Protein AF-A0A535URK8-F1 (afdb_monomer_lite)

pLDDT: mean 70.19, std 17.65, range [34.72, 96.0]

Structure (mmCIF, N/CA/C/O backbone):
data_AF-A0A535URK8-F1
#
_entry.id   AF-A0A535URK8-F1
#
loop_
_atom_site.group_PDB
_atom_site.id
_atom_site.type_symbol
_atom_site.label_atom_id
_atom_site.label_alt_id
_atom_site.label_comp_id
_atom_site.label_asym_id
_atom_site.label_entity_id
_atom_site.label_seq_id
_atom_site.pdbx_PDB_ins_code
_atom_site.Cartn_x
_atom_site.Cartn_y
_atom_site.Cartn_z
_atom_site.occupancy
_atom_site.B_iso_or_equiv
_atom_site.auth_seq_id
_atom_site.auth_comp_id
_atom_site.auth_asym_id
_atom_site.auth_atom_id
_atom_site.pdbx_PDB_model_num
ATOM 1 N N . MET A 1 1 ? -12.975 -34.587 22.246 1.00 40.50 1 MET A N 1
ATOM 2 C CA . MET A 1 1 ? -13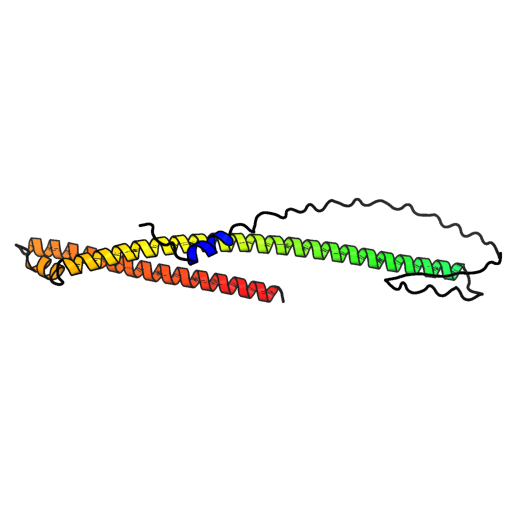.568 -33.695 21.225 1.00 40.50 1 MET A CA 1
ATOM 3 C C . MET A 1 1 ? -12.576 -32.581 20.928 1.00 40.50 1 MET A C 1
ATOM 5 O O . MET A 1 1 ? -12.344 -31.753 21.794 1.00 40.50 1 MET A O 1
ATOM 9 N N . LEU A 1 2 ? -11.921 -32.615 19.764 1.00 34.72 2 LEU A N 1
ATOM 10 C CA . LEU A 1 2 ? -10.951 -31.596 19.339 1.00 34.72 2 LEU A CA 1
ATOM 11 C C . LEU A 1 2 ? -11.671 -30.506 18.525 1.00 34.72 2 LEU A C 1
ATOM 13 O O . LEU A 1 2 ? -12.505 -30.853 17.682 1.00 34.72 2 LEU A O 1
ATOM 17 N N . PRO A 1 3 ? -11.388 -29.211 18.750 1.00 51.19 3 PRO A N 1
ATOM 18 C CA . PRO A 1 3 ? -12.084 -28.136 18.059 1.00 51.19 3 PRO A CA 1
ATOM 19 C C . PRO A 1 3 ? -11.679 -28.087 16.581 1.00 51.19 3 PRO A C 1
ATOM 21 O O . PRO A 1 3 ? -10.499 -28.089 16.226 1.00 51.19 3 PRO A O 1
ATOM 24 N N . ARG A 1 4 ? -12.690 -28.033 15.707 1.00 46.41 4 ARG A N 1
ATOM 25 C CA . ARG A 1 4 ? -12.535 -27.814 14.266 1.00 46.41 4 ARG A CA 1
ATOM 26 C C . ARG A 1 4 ? -11.958 -26.418 14.028 1.00 46.41 4 ARG A C 1
ATOM 28 O O . ARG A 1 4 ? -12.661 -25.418 14.134 1.00 46.41 4 ARG A O 1
ATOM 35 N N . LEU A 1 5 ? -10.676 -26.362 13.682 1.00 41.28 5 LEU A N 1
ATOM 36 C CA . LEU A 1 5 ? -10.022 -25.156 13.182 1.00 41.28 5 LEU A CA 1
ATOM 37 C C . LEU A 1 5 ? -10.611 -24.788 11.812 1.00 41.28 5 LEU A C 1
ATOM 39 O O . LEU A 1 5 ? -10.529 -25.552 10.851 1.00 41.28 5 LEU A O 1
ATOM 43 N N . THR A 1 6 ? -11.227 -23.612 11.741 1.00 52.47 6 THR A N 1
ATOM 44 C CA . THR A 1 6 ? -11.878 -23.054 10.553 1.00 52.47 6 THR A CA 1
ATOM 45 C C . THR A 1 6 ? -10.875 -22.740 9.435 1.00 52.47 6 THR A C 1
ATOM 47 O O . THR A 1 6 ? -9.823 -22.142 9.671 1.00 52.47 6 THR A O 1
ATOM 50 N N . SER A 1 7 ? -11.263 -23.104 8.207 1.00 50.22 7 SER A N 1
ATOM 51 C CA . SER A 1 7 ? -10.555 -22.997 6.914 1.00 50.22 7 SER A CA 1
ATOM 52 C C . SER A 1 7 ? -9.708 -21.727 6.691 1.00 50.22 7 SER A C 1
ATOM 54 O O . SER A 1 7 ? -8.632 -21.798 6.096 1.00 50.22 7 SER A O 1
ATOM 56 N N . HIS A 1 8 ? -10.111 -20.574 7.233 1.00 44.59 8 HIS A N 1
ATOM 57 C CA . HIS A 1 8 ? -9.409 -19.306 7.010 1.00 44.59 8 HIS A CA 1
ATOM 58 C C . HIS A 1 8 ? -7.985 -19.234 7.578 1.00 44.59 8 HIS A C 1
ATOM 60 O O . HIS A 1 8 ? -7.128 -18.606 6.958 1.00 44.59 8 HIS A O 1
ATOM 66 N N . ARG A 1 9 ? -7.677 -19.921 8.688 1.00 49.84 9 ARG A N 1
ATOM 67 C CA . ARG A 1 9 ? -6.317 -19.881 9.266 1.00 49.84 9 ARG A CA 1
ATOM 68 C C . ARG A 1 9 ? -5.282 -20.657 8.450 1.00 49.84 9 ARG A C 1
ATOM 70 O O . ARG A 1 9 ? -4.098 -20.355 8.536 1.00 49.84 9 ARG A O 1
ATOM 77 N N . ARG A 1 10 ? -5.707 -21.616 7.618 1.00 51.66 10 ARG A N 1
ATOM 78 C CA . ARG A 1 10 ? -4.787 -22.358 6.738 1.00 51.66 10 ARG A CA 1
ATOM 79 C C . ARG A 1 10 ? -4.344 -21.551 5.517 1.00 51.66 10 ARG A C 1
ATOM 81 O O . ARG A 1 10 ? -3.288 -21.846 4.974 1.00 51.66 10 ARG A O 1
ATOM 88 N N . ARG A 1 11 ? -5.101 -20.526 5.104 1.00 48.25 11 ARG A N 1
ATOM 89 C CA . ARG A 1 11 ? -4.722 -19.685 3.955 1.00 48.25 11 ARG A CA 1
ATOM 90 C C . ARG A 1 11 ? -3.661 -18.633 4.287 1.00 48.25 11 ARG A C 1
ATOM 92 O O . ARG A 1 11 ? -2.856 -18.339 3.418 1.00 48.25 11 ARG A O 1
ATOM 99 N N . LEU A 1 12 ? -3.597 -18.136 5.525 1.00 44.69 12 LEU A N 1
ATOM 100 C CA . LEU A 1 12 ? -2.617 -17.107 5.911 1.00 44.69 12 LEU A CA 1
ATOM 101 C C . LEU A 1 12 ? -1.195 -17.655 6.129 1.00 44.69 12 LEU A C 1
ATOM 103 O O . LEU A 1 12 ? -0.224 -16.959 5.861 1.00 44.69 12 LEU A O 1
ATOM 107 N N . LEU A 1 13 ? -1.052 -18.923 6.532 1.00 43.31 13 LEU A N 1
ATOM 108 C CA . LEU A 1 13 ? 0.268 -19.553 6.698 1.00 43.31 13 LEU A CA 1
ATOM 109 C C . LEU A 1 13 ? 0.928 -19.960 5.369 1.00 43.31 13 LEU A C 1
ATOM 111 O O . LEU A 1 13 ? 2.142 -20.131 5.325 1.00 43.31 13 LEU A O 1
ATOM 115 N N . ALA A 1 14 ? 0.163 -20.087 4.281 1.00 40.84 14 ALA A N 1
ATOM 116 C CA . ALA A 1 14 ? 0.704 -20.481 2.979 1.00 40.84 14 ALA A CA 1
ATOM 117 C C . ALA A 1 14 ? 1.393 -19.324 2.228 1.00 40.84 14 ALA A C 1
ATOM 119 O O . ALA A 1 14 ? 2.252 -19.571 1.387 1.00 40.84 14 ALA A O 1
ATOM 120 N N . THR A 1 15 ? 1.067 -18.065 2.535 1.00 44.91 15 THR A N 1
ATOM 121 C CA . THR A 1 15 ? 1.620 -16.895 1.828 1.00 44.91 15 THR A CA 1
ATOM 122 C C . THR A 1 15 ? 2.912 -16.339 2.431 1.00 44.91 15 THR A C 1
ATOM 124 O O . THR A 1 15 ? 3.598 -15.571 1.765 1.00 44.91 15 THR A O 1
ATOM 127 N N . ALA A 1 16 ? 3.300 -16.750 3.643 1.00 39.91 16 ALA A N 1
ATOM 128 C CA . ALA A 1 16 ? 4.503 -16.236 4.308 1.00 39.91 16 ALA A CA 1
ATOM 129 C C . ALA A 1 16 ? 5.818 -16.921 3.871 1.00 39.91 16 ALA A C 1
ATOM 131 O O . ALA A 1 16 ? 6.895 -16.420 4.178 1.00 39.91 16 ALA A O 1
ATOM 132 N N . LEU A 1 17 ? 5.763 -18.044 3.140 1.00 40.62 17 LEU A N 1
ATOM 133 C CA . LEU A 1 17 ? 6.955 -18.852 2.830 1.00 40.62 17 LEU A CA 1
ATOM 134 C C . LEU A 1 17 ? 7.596 -18.609 1.448 1.00 40.62 17 LEU A C 1
ATOM 136 O O . LEU A 1 17 ? 8.605 -19.232 1.142 1.00 40.62 17 LEU A O 1
ATOM 140 N N . CYS A 1 18 ? 7.064 -17.712 0.610 1.00 38.88 18 CYS A N 1
ATOM 141 C CA . CYS A 1 18 ? 7.569 -17.516 -0.764 1.00 38.88 18 CYS A CA 1
ATOM 142 C C . CYS A 1 18 ? 8.553 -16.344 -0.957 1.00 38.88 18 CYS A C 1
ATOM 144 O O . CYS A 1 18 ? 8.920 -16.051 -2.091 1.00 38.88 18 CYS A O 1
ATOM 146 N N . ALA A 1 19 ? 9.005 -15.669 0.105 1.00 40.03 19 ALA A N 1
ATOM 147 C CA . ALA A 1 19 ? 9.849 -14.470 -0.020 1.00 40.03 19 ALA A CA 1
ATOM 148 C C . ALA A 1 19 ? 11.346 -14.687 0.285 1.00 40.03 19 ALA A C 1
ATOM 150 O O . ALA A 1 19 ? 12.092 -13.716 0.386 1.00 40.03 19 ALA A O 1
ATOM 151 N N . ALA A 1 20 ? 11.808 -15.934 0.415 1.00 43.41 20 ALA A N 1
ATOM 152 C CA . ALA A 1 20 ? 13.213 -16.250 0.662 1.00 43.41 20 ALA A CA 1
ATOM 153 C C . ALA A 1 20 ? 13.830 -16.968 -0.543 1.00 43.41 20 ALA A C 1
ATOM 155 O O . ALA A 1 20 ? 13.711 -18.182 -0.686 1.00 43.41 20 ALA A O 1
ATOM 156 N N . GLY A 1 21 ? 14.516 -16.213 -1.399 1.00 44.03 21 GLY A N 1
ATOM 157 C CA . GLY A 1 21 ? 15.446 -16.785 -2.367 1.00 44.03 21 GLY A CA 1
ATOM 158 C C . GLY A 1 21 ? 15.386 -16.113 -3.723 1.00 44.03 21 GLY A C 1
ATOM 159 O O . GLY A 1 21 ? 14.556 -16.482 -4.540 1.00 44.03 21 GLY A O 1
ATOM 160 N N . LEU A 1 22 ? 16.290 -15.156 -3.948 1.00 42.25 22 LEU A N 1
ATOM 161 C CA . LEU A 1 22 ? 16.973 -14.923 -5.228 1.00 42.25 22 LEU A CA 1
ATOM 162 C C . LEU A 1 22 ? 17.963 -13.759 -5.062 1.00 42.25 22 LEU A C 1
ATOM 164 O O . LEU A 1 22 ? 17.725 -12.631 -5.482 1.00 42.25 22 LEU A O 1
ATOM 168 N N . ALA A 1 23 ? 19.096 -14.052 -4.424 1.00 43.81 23 ALA A N 1
ATOM 169 C CA . ALA A 1 23 ? 20.313 -13.272 -4.604 1.00 43.81 23 ALA A CA 1
ATOM 170 C C . ALA A 1 23 ? 21.055 -13.872 -5.808 1.00 43.81 23 ALA A C 1
ATOM 172 O O . ALA A 1 23 ? 21.681 -14.923 -5.676 1.00 43.81 23 ALA A O 1
ATOM 173 N N . LEU A 1 24 ? 20.949 -13.245 -6.986 1.00 41.53 24 LEU A N 1
ATOM 174 C CA . LEU A 1 24 ? 21.846 -13.532 -8.108 1.00 41.53 24 LEU A CA 1
ATOM 175 C C . LEU A 1 24 ? 22.893 -12.428 -8.231 1.00 41.53 24 LEU A C 1
ATOM 177 O O . LEU A 1 24 ? 22.603 -11.266 -8.512 1.00 41.53 24 LEU A O 1
ATOM 181 N N . SER A 1 25 ? 24.125 -12.864 -8.023 1.00 51.00 25 SER A N 1
ATOM 182 C CA . SER A 1 25 ? 25.386 -12.235 -8.367 1.00 51.00 25 SER A CA 1
ATOM 183 C C . SER A 1 25 ? 25.450 -11.861 -9.853 1.00 51.00 25 SER A C 1
ATOM 185 O O . SER A 1 25 ? 25.295 -12.716 -10.723 1.00 51.00 25 SER A O 1
ATOM 187 N N . LEU A 1 26 ? 25.754 -10.593 -10.155 1.00 40.44 26 LEU A N 1
ATOM 188 C CA . LEU A 1 26 ? 26.215 -10.174 -11.481 1.00 40.44 26 LEU A CA 1
ATOM 189 C C . LEU A 1 26 ? 27.679 -9.736 -11.389 1.00 40.44 26 LEU A C 1
ATOM 191 O O . LEU A 1 26 ? 28.015 -8.705 -10.811 1.00 40.44 26 LEU A O 1
ATOM 195 N N . SER A 1 27 ? 28.539 -10.582 -11.948 1.00 37.81 27 SER A N 1
ATOM 196 C CA . SER A 1 27 ? 29.984 -10.430 -12.058 1.00 37.81 27 SER A CA 1
ATOM 197 C C . SER A 1 27 ? 30.386 -9.270 -12.971 1.00 37.81 27 SER A C 1
ATOM 199 O O . SER A 1 27 ? 29.830 -9.096 -14.058 1.00 37.81 27 SER A O 1
ATOM 201 N N . ALA A 1 28 ? 31.418 -8.542 -12.547 1.00 45.31 28 ALA A N 1
ATOM 202 C CA . ALA A 1 28 ? 32.143 -7.549 -13.325 1.00 45.31 28 ALA A CA 1
ATOM 203 C C . ALA A 1 28 ? 32.796 -8.185 -14.568 1.00 45.31 28 ALA A C 1
ATOM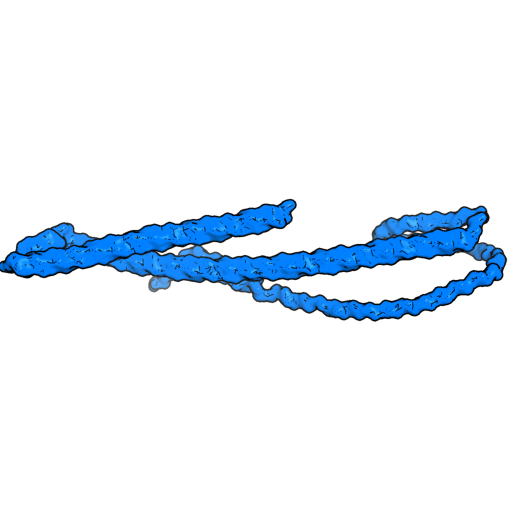 205 O O . ALA A 1 28 ? 33.600 -9.109 -14.455 1.00 45.31 28 ALA A O 1
ATOM 206 N N . GLY A 1 29 ? 32.443 -7.687 -15.754 1.00 39.88 29 GLY A N 1
ATOM 207 C CA . GLY A 1 29 ? 33.101 -8.026 -17.015 1.00 39.88 29 GLY A CA 1
ATOM 208 C C . GLY A 1 29 ? 34.208 -7.020 -17.309 1.00 39.88 29 GLY A C 1
ATOM 209 O O . GLY A 1 29 ? 33.924 -5.845 -17.531 1.00 39.88 29 GLY A O 1
ATOM 210 N N . GLY A 1 30 ? 35.456 -7.487 -17.271 1.00 42.53 30 GLY A N 1
ATOM 211 C CA . GLY A 1 30 ? 36.654 -6.701 -17.551 1.00 42.53 30 GLY A CA 1
ATOM 212 C C . GLY A 1 30 ? 36.709 -6.183 -18.988 1.00 42.53 30 GLY A C 1
ATOM 213 O O . GLY A 1 30 ? 36.369 -6.884 -19.941 1.00 42.53 30 GLY A O 1
ATOM 214 N N . ALA A 1 31 ? 37.163 -4.939 -19.128 1.00 38.00 31 ALA A N 1
ATOM 215 C CA . ALA A 1 31 ? 37.491 -4.327 -20.404 1.00 38.00 31 ALA A CA 1
ATOM 216 C C . ALA A 1 31 ? 38.823 -4.901 -20.913 1.00 38.00 31 ALA A C 1
ATOM 218 O O . ALA A 1 31 ? 39.889 -4.575 -20.393 1.00 38.00 31 ALA A O 1
ATOM 219 N N . ALA A 1 32 ? 38.759 -5.772 -21.919 1.00 41.59 32 ALA A N 1
ATOM 220 C CA . ALA A 1 32 ? 39.926 -6.169 -22.694 1.00 41.59 32 ALA A CA 1
ATOM 221 C C . ALA A 1 32 ? 40.197 -5.096 -23.759 1.00 41.59 32 ALA A C 1
ATOM 223 O O . ALA A 1 32 ? 39.343 -4.816 -24.601 1.00 41.59 32 ALA A O 1
ATOM 224 N N . ALA A 1 33 ? 41.378 -4.483 -23.692 1.00 41.94 33 ALA A N 1
ATOM 225 C CA . ALA A 1 33 ? 41.884 -3.574 -24.709 1.00 41.94 33 ALA A CA 1
ATOM 226 C C . ALA A 1 33 ? 42.144 -4.348 -26.012 1.00 41.94 33 ALA A C 1
ATOM 228 O O . ALA A 1 33 ? 42.880 -5.335 -26.018 1.00 41.94 33 ALA A O 1
ATOM 229 N N . VAL A 1 34 ? 41.532 -3.901 -27.108 1.00 47.91 34 VAL A N 1
ATOM 230 C CA . VAL A 1 34 ? 41.783 -4.429 -28.454 1.00 47.91 34 VAL A CA 1
ATOM 231 C C . VAL A 1 34 ? 42.993 -3.690 -29.041 1.00 47.91 34 VAL A C 1
ATOM 233 O O . VAL A 1 34 ? 42.995 -2.458 -29.034 1.00 47.91 34 VAL A O 1
ATOM 236 N N . PRO A 1 35 ? 44.026 -4.393 -29.537 1.00 45.94 35 PRO A N 1
ATOM 237 C CA . PRO A 1 35 ? 45.161 -3.762 -30.196 1.00 45.94 35 PRO A CA 1
ATOM 238 C C . PRO A 1 35 ? 44.777 -3.242 -31.586 1.00 45.94 35 PRO A C 1
ATOM 240 O O . PRO A 1 35 ? 44.113 -3.920 -32.368 1.00 45.94 35 PRO A O 1
ATOM 243 N N . THR A 1 36 ? 45.238 -2.033 -31.893 1.00 55.25 36 THR A N 1
ATOM 244 C CA . THR A 1 36 ? 45.102 -1.355 -33.184 1.00 55.25 36 THR A CA 1
ATOM 245 C C . THR A 1 36 ? 45.896 -2.090 -34.273 1.00 55.25 36 THR A C 1
ATOM 247 O O . THR A 1 36 ? 47.118 -2.197 -34.145 1.00 55.25 36 THR A O 1
ATOM 250 N N . PRO A 1 37 ? 45.280 -2.557 -35.375 1.00 49.22 37 PRO A N 1
ATOM 251 C CA . PRO A 1 37 ? 46.039 -2.979 -36.542 1.00 49.22 37 PRO A CA 1
ATOM 252 C C . PRO A 1 37 ? 46.440 -1.750 -37.368 1.00 49.22 37 PRO A C 1
ATOM 254 O O . PRO A 1 37 ? 45.596 -1.000 -37.862 1.00 49.22 37 PRO A O 1
ATOM 257 N N . ALA A 1 38 ? 47.749 -1.548 -37.530 1.00 49.81 38 ALA A N 1
ATOM 258 C CA . ALA A 1 38 ? 48.290 -0.689 -38.576 1.00 49.81 38 ALA A CA 1
ATOM 259 C C . ALA A 1 38 ? 47.821 -1.232 -39.933 1.00 49.81 38 ALA A C 1
ATOM 261 O O . ALA A 1 38 ? 47.974 -2.423 -40.194 1.00 49.81 38 ALA A O 1
ATOM 262 N N . ASN A 1 39 ? 47.220 -0.379 -40.765 1.00 48.38 39 ASN A N 1
ATOM 263 C CA . ASN A 1 39 ? 46.700 -0.744 -42.079 1.00 48.38 39 ASN A CA 1
ATOM 264 C C . ASN A 1 39 ? 47.729 -0.347 -43.153 1.00 48.38 39 ASN A C 1
ATOM 266 O O . ASN A 1 39 ? 47.880 0.847 -43.424 1.00 48.38 39 ASN A O 1
ATOM 270 N N . PRO A 1 40 ? 48.469 -1.298 -43.746 1.00 54.25 40 PRO A N 1
ATOM 271 C CA . PRO A 1 40 ? 49.346 -1.039 -44.866 1.00 54.25 40 PRO A CA 1
ATOM 272 C C . PRO A 1 40 ? 48.554 -1.368 -46.129 1.00 54.25 40 PRO A C 1
ATOM 274 O O . PRO A 1 40 ? 48.313 -2.531 -46.435 1.00 54.25 40 PRO A O 1
ATOM 277 N N . CYS A 1 41 ? 48.141 -0.363 -46.887 1.00 37.78 41 CYS A N 1
ATOM 278 C CA . CYS A 1 41 ? 47.724 -0.610 -48.262 1.00 37.78 41 CYS A CA 1
ATOM 279 C C . CYS A 1 41 ? 48.920 -0.367 -49.189 1.00 37.78 41 CYS A C 1
ATOM 281 O O . CYS A 1 41 ? 49.142 0.777 -49.583 1.00 37.78 41 CYS A O 1
ATOM 283 N N . PRO A 1 42 ? 49.685 -1.404 -49.579 1.00 57.53 42 PRO A N 1
ATOM 284 C CA . PRO A 1 42 ? 50.342 -1.422 -50.866 1.00 57.53 42 PRO A CA 1
ATOM 285 C C . PRO A 1 42 ? 49.459 -2.155 -51.885 1.00 57.53 42 PRO A C 1
ATOM 287 O O . PRO A 1 42 ? 48.834 -3.178 -51.609 1.00 57.53 42 PRO A O 1
ATOM 290 N N . GLN A 1 43 ? 49.412 -1.569 -53.073 1.00 51.62 43 GLN A N 1
ATOM 291 C CA . GLN A 1 43 ? 48.718 -2.042 -54.264 1.00 51.62 43 GLN A CA 1
ATOM 292 C C . GLN A 1 43 ? 49.182 -3.455 -54.649 1.00 51.62 43 GLN A C 1
ATOM 294 O O . GLN A 1 43 ? 50.387 -3.694 -54.676 1.00 51.62 43 GLN A O 1
ATOM 299 N N . ASN A 1 44 ? 48.267 -4.358 -55.029 1.00 48.84 44 ASN A N 1
ATOM 300 C CA . ASN A 1 44 ? 48.598 -5.326 -56.080 1.00 48.84 44 ASN A CA 1
ATOM 301 C C . ASN A 1 44 ? 47.384 -5.963 -56.792 1.00 48.84 44 ASN A C 1
ATOM 303 O O . ASN A 1 44 ? 46.301 -6.041 -56.207 1.00 48.84 44 ASN A O 1
ATOM 307 N N . PRO A 1 45 ? 47.562 -6.394 -58.061 1.00 52.88 45 PRO A N 1
ATOM 308 C CA . PRO A 1 45 ? 46.487 -6.711 -58.993 1.00 52.88 45 PRO A CA 1
ATOM 309 C C . PRO A 1 45 ? 46.154 -8.213 -59.087 1.00 52.88 45 PRO A C 1
ATOM 311 O O . PRO A 1 45 ? 47.014 -9.070 -58.931 1.00 52.88 45 PRO A O 1
ATOM 314 N N . LEU A 1 46 ? 44.883 -8.473 -59.416 1.00 49.59 46 LEU A N 1
ATOM 315 C CA . LEU A 1 46 ? 44.328 -9.556 -60.252 1.00 49.59 46 LEU A CA 1
ATOM 316 C C . LEU A 1 46 ? 44.856 -11.002 -60.088 1.00 49.59 46 LEU A C 1
ATOM 318 O O . LEU A 1 46 ? 45.946 -11.347 -60.531 1.00 49.59 46 LEU A O 1
ATOM 322 N N . GLY A 1 47 ? 43.964 -11.901 -59.649 1.00 40.06 47 GLY A N 1
ATOM 323 C CA . GLY A 1 47 ? 44.082 -13.354 -59.828 1.00 40.06 47 GLY A CA 1
ATOM 324 C C . GLY A 1 47 ? 42.723 -14.054 -59.681 1.00 40.06 47 GLY A C 1
ATOM 325 O O . GLY A 1 47 ? 41.978 -13.766 -58.752 1.00 40.06 47 GLY A O 1
ATOM 326 N N . ALA A 1 48 ? 42.377 -14.918 -60.636 1.00 47.91 48 ALA A N 1
ATOM 327 C CA . ALA A 1 48 ? 41.028 -15.405 -60.940 1.00 47.91 48 ALA A CA 1
ATOM 328 C C . ALA A 1 48 ? 40.690 -16.820 -60.401 1.00 47.91 48 ALA A C 1
ATOM 330 O O . ALA A 1 48 ? 41.577 -17.658 -60.294 1.00 47.91 48 ALA A O 1
ATOM 331 N N . GLY A 1 49 ? 39.383 -17.103 -60.225 1.00 50.50 49 GLY A N 1
ATOM 332 C CA . GLY A 1 49 ? 38.728 -18.382 -60.592 1.00 50.50 49 GLY A CA 1
ATOM 333 C C . GLY A 1 49 ? 38.407 -19.443 -59.510 1.00 50.50 49 GLY A C 1
ATOM 334 O O . GLY A 1 49 ? 39.312 -19.986 -58.891 1.00 50.50 49 GLY A O 1
ATOM 335 N N . GLY A 1 50 ? 37.125 -19.855 -59.398 1.00 43.44 50 GLY A N 1
ATOM 336 C CA . GLY A 1 50 ? 36.713 -21.197 -58.904 1.00 43.44 50 GLY A CA 1
ATOM 337 C C . GLY A 1 50 ? 35.312 -21.310 -58.239 1.00 43.44 50 GLY A C 1
ATOM 338 O O . GLY A 1 50 ? 34.902 -20.339 -57.622 1.00 43.44 50 GLY A O 1
ATOM 339 N N . PRO A 1 51 ? 34.555 -22.438 -58.353 1.00 54.00 51 PRO A N 1
ATOM 340 C CA . PRO A 1 51 ? 33.070 -22.479 -58.427 1.00 54.00 51 PRO A CA 1
ATOM 341 C C . PRO A 1 51 ? 32.298 -22.934 -57.139 1.00 54.00 51 PRO A C 1
ATOM 343 O O . PRO A 1 51 ? 32.936 -23.253 -56.139 1.00 54.00 51 PRO A O 1
ATOM 346 N N . PRO A 1 52 ? 30.931 -22.969 -57.126 1.00 71.56 52 PRO A N 1
ATOM 347 C CA . PRO A 1 52 ? 30.099 -22.983 -55.899 1.00 71.56 52 PRO A CA 1
ATOM 348 C C . PRO A 1 52 ? 29.345 -24.304 -55.583 1.00 71.56 52 PRO A C 1
ATOM 350 O O . PRO A 1 52 ? 28.989 -25.021 -56.514 1.00 71.56 52 PRO A O 1
ATOM 353 N N . ALA A 1 53 ? 28.961 -24.557 -54.307 1.00 47.34 53 ALA A N 1
ATOM 354 C CA . ALA A 1 53 ? 27.787 -25.395 -53.931 1.00 47.34 53 ALA A CA 1
ATOM 355 C C . ALA A 1 53 ? 27.323 -25.363 -52.431 1.00 47.34 53 ALA A C 1
ATOM 357 O O . ALA A 1 53 ? 28.031 -25.831 -51.549 1.00 47.34 53 ALA A O 1
ATOM 358 N N . ARG A 1 54 ? 26.073 -24.882 -52.215 1.00 45.00 54 ARG A N 1
ATOM 359 C CA . ARG A 1 54 ? 24.882 -25.411 -51.454 1.00 45.00 54 ARG A CA 1
ATOM 360 C C . ARG A 1 54 ? 24.932 -25.866 -49.958 1.00 45.00 54 ARG A C 1
ATOM 362 O O . ARG A 1 54 ? 25.549 -26.873 -49.655 1.00 45.00 54 ARG A O 1
ATOM 369 N N . THR A 1 55 ? 24.305 -25.117 -49.010 1.00 54.56 55 THR A N 1
ATOM 370 C CA . THR A 1 55 ? 22.955 -25.231 -48.306 1.00 54.56 55 THR A CA 1
ATOM 371 C C . THR A 1 55 ? 22.837 -26.331 -47.216 1.00 54.56 55 THR A C 1
ATOM 373 O O . THR A 1 55 ? 23.163 -27.463 -47.535 1.00 54.56 55 THR A O 1
ATOM 376 N N . THR A 1 56 ? 22.356 -26.182 -45.951 1.00 44.28 56 THR A N 1
ATOM 377 C CA . THR A 1 56 ? 21.262 -25.408 -45.240 1.00 44.28 56 THR A CA 1
ATOM 378 C C . THR A 1 56 ? 21.342 -25.702 -43.688 1.00 44.28 56 THR A C 1
ATOM 380 O O . THR A 1 56 ? 22.143 -26.589 -43.390 1.00 44.28 56 THR A O 1
ATOM 383 N N . PRO A 1 57 ? 20.534 -25.183 -42.691 1.00 53.94 57 PRO A N 1
ATOM 384 C CA . PRO A 1 57 ? 19.506 -24.094 -42.613 1.00 53.94 57 PRO A CA 1
ATOM 385 C C . PRO A 1 57 ? 19.447 -23.171 -41.316 1.00 53.94 57 PRO A C 1
ATOM 387 O O . PRO A 1 57 ? 19.842 -23.599 -40.244 1.00 53.94 57 PRO A O 1
ATOM 390 N N . ALA A 1 58 ? 18.824 -21.964 -41.436 1.00 43.12 58 ALA A N 1
ATOM 391 C CA . ALA A 1 58 ? 18.062 -21.078 -40.474 1.00 43.12 58 ALA A CA 1
ATOM 392 C C . ALA A 1 58 ? 18.590 -20.691 -39.044 1.00 43.12 58 ALA A C 1
ATOM 394 O O . ALA A 1 58 ? 19.382 -21.436 -38.487 1.00 43.12 58 ALA A O 1
ATOM 395 N N . PRO A 1 59 ? 18.096 -19.626 -38.336 1.00 49.62 59 PRO A N 1
ATOM 396 C CA . PRO A 1 59 ? 17.338 -18.411 -38.699 1.00 49.62 59 PRO A CA 1
ATOM 397 C C . PRO A 1 59 ? 18.073 -17.083 -38.334 1.00 49.62 59 PRO A C 1
ATOM 399 O O . PRO A 1 59 ? 18.959 -17.047 -37.489 1.00 49.62 59 PRO A O 1
ATOM 402 N N . GLY A 1 60 ? 17.652 -15.961 -38.930 1.00 47.44 60 GLY A N 1
ATOM 403 C CA . GLY A 1 60 ? 18.196 -14.617 -38.666 1.00 47.44 60 GLY A CA 1
ATOM 404 C C . GLY A 1 60 ? 18.868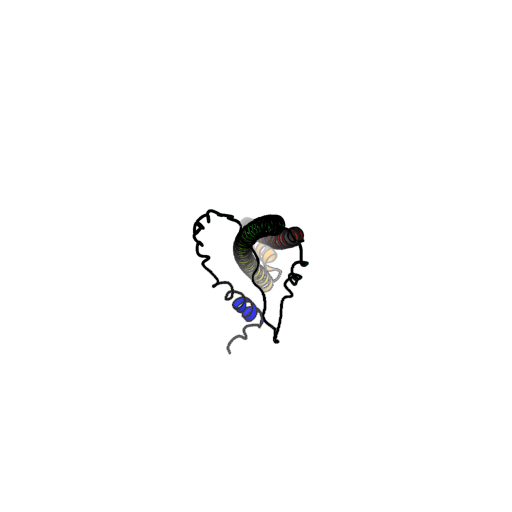 -14.045 -39.908 1.00 47.44 60 GLY A C 1
ATOM 405 O O . GLY A 1 60 ? 20.068 -14.190 -40.114 1.00 47.44 60 GLY A O 1
ATOM 406 N N . ARG A 1 61 ? 18.066 -13.462 -40.801 1.00 44.59 61 ARG A N 1
ATOM 407 C CA . ARG A 1 61 ? 18.510 -13.011 -42.122 1.00 44.59 61 ARG A CA 1
ATOM 408 C C . ARG A 1 61 ? 19.439 -11.802 -41.967 1.00 44.59 61 ARG A C 1
ATOM 410 O O . ARG A 1 61 ? 18.974 -10.670 -41.892 1.00 44.59 61 ARG A O 1
ATOM 417 N N . ALA A 1 62 ? 20.745 -12.057 -41.914 1.00 55.44 62 ALA A N 1
ATOM 418 C CA . ALA A 1 62 ? 21.755 -11.042 -42.172 1.00 55.44 62 ALA A CA 1
ATOM 419 C C . ALA A 1 62 ? 21.486 -10.429 -43.563 1.00 55.44 62 ALA A C 1
ATOM 421 O O . ALA A 1 62 ? 21.126 -11.176 -44.483 1.00 55.44 62 ALA A O 1
ATOM 422 N N . PRO A 1 63 ? 21.624 -9.103 -43.746 1.00 53.94 63 PRO A N 1
ATOM 423 C CA . PRO A 1 63 ? 21.585 -8.498 -45.069 1.00 53.94 63 PRO A CA 1
ATOM 424 C C . PRO A 1 63 ? 22.638 -9.195 -45.929 1.00 53.94 63 PRO A C 1
ATOM 426 O O . PRO A 1 63 ? 23.827 -9.148 -45.617 1.00 53.94 63 PRO A O 1
ATOM 429 N N . GLY A 1 64 ? 22.193 -9.906 -46.965 1.00 47.50 64 GLY A N 1
ATOM 430 C CA . GLY A 1 64 ? 23.095 -10.556 -47.903 1.00 47.50 64 GLY A CA 1
ATOM 431 C C . GLY A 1 64 ? 23.995 -9.492 -48.512 1.00 47.50 64 GLY A C 1
ATOM 432 O O . GLY A 1 64 ? 23.505 -8.592 -49.192 1.00 47.50 64 GLY A O 1
ATOM 433 N N . LEU A 1 65 ? 25.294 -9.577 -48.228 1.00 56.69 65 LEU A N 1
ATOM 434 C CA . LEU A 1 65 ? 26.316 -8.803 -48.917 1.00 56.69 65 LEU A CA 1
ATOM 435 C C . LEU A 1 65 ? 26.227 -9.182 -50.395 1.00 56.69 65 LEU A C 1
ATOM 437 O O . LEU A 1 65 ? 26.643 -10.270 -50.791 1.00 56.69 65 LEU A O 1
ATOM 441 N N . ALA A 1 66 ? 25.602 -8.315 -51.189 1.00 63.81 66 ALA A N 1
ATOM 442 C CA . ALA A 1 66 ? 25.627 -8.436 -52.634 1.00 63.81 66 ALA A CA 1
ATOM 443 C C . ALA A 1 66 ? 27.100 -8.492 -53.079 1.00 63.81 66 ALA A C 1
ATOM 445 O O . ALA A 1 66 ? 27.908 -7.714 -52.558 1.00 63.81 66 ALA A O 1
ATOM 446 N N . PRO A 1 67 ? 27.471 -9.416 -53.984 1.00 58.72 67 PRO A N 1
ATOM 447 C CA . PRO A 1 67 ? 28.831 -9.476 -54.496 1.00 58.72 67 PRO A CA 1
ATOM 448 C C . PRO A 1 67 ? 29.203 -8.117 -55.109 1.00 58.72 67 PRO A C 1
ATOM 450 O O . PRO A 1 67 ? 28.345 -7.491 -55.743 1.00 58.72 67 PRO A O 1
ATOM 453 N N . PRO A 1 68 ? 30.443 -7.636 -54.905 1.00 57.81 68 PRO A N 1
ATOM 454 C CA . PRO A 1 68 ? 30.876 -6.363 -55.460 1.00 57.81 68 PRO A CA 1
ATOM 455 C C . PRO A 1 68 ? 30.710 -6.392 -56.981 1.00 57.81 68 PRO A C 1
ATOM 457 O O . PRO A 1 68 ? 31.038 -7.383 -57.640 1.00 57.81 68 PRO A O 1
ATOM 460 N N . ALA A 1 69 ? 30.157 -5.316 -57.538 1.00 59.75 69 ALA A N 1
ATOM 461 C CA . ALA A 1 69 ? 30.067 -5.156 -58.980 1.00 59.75 69 ALA A CA 1
ATOM 462 C C . ALA A 1 69 ? 31.487 -5.166 -59.566 1.00 59.75 69 ALA A C 1
ATOM 464 O O . ALA A 1 69 ? 32.378 -4.488 -59.054 1.00 59.75 69 ALA A O 1
ATOM 465 N N . ALA A 1 70 ? 31.710 -5.944 -60.626 1.00 56.22 70 ALA A N 1
ATOM 466 C CA . ALA A 1 70 ? 33.010 -6.013 -61.283 1.00 56.22 70 ALA A CA 1
ATOM 467 C C . ALA A 1 70 ? 33.410 -4.612 -61.792 1.00 56.22 70 ALA A C 1
ATOM 469 O O . ALA A 1 70 ? 32.791 -4.099 -62.721 1.00 56.22 70 ALA A O 1
ATOM 470 N N . GLY A 1 71 ? 34.412 -3.991 -61.155 1.00 69.88 71 GLY A N 1
ATOM 471 C CA . GLY A 1 71 ? 34.911 -2.650 -61.491 1.00 69.88 71 GLY A CA 1
ATOM 472 C C . GLY A 1 71 ? 34.895 -1.605 -60.362 1.00 69.88 71 GLY A C 1
ATOM 473 O O . GLY A 1 71 ? 35.215 -0.452 -60.642 1.00 69.88 71 GLY A O 1
ATOM 474 N N . SER A 1 72 ? 34.537 -1.950 -59.116 1.00 69.69 72 SER A N 1
ATOM 475 C CA . SER A 1 72 ? 34.650 -1.020 -57.978 1.00 69.69 72 SER A CA 1
ATOM 476 C C . SER A 1 72 ? 36.105 -0.799 -57.537 1.00 69.69 72 SER A C 1
ATOM 478 O O . SER A 1 72 ? 36.936 -1.708 -57.571 1.00 69.69 72 SER A O 1
ATOM 480 N N . ASP A 1 73 ? 36.420 0.435 -57.129 1.00 85.94 73 ASP A N 1
ATOM 481 C CA . ASP A 1 73 ? 37.707 0.793 -56.527 1.00 85.94 73 ASP A CA 1
ATOM 482 C C . ASP A 1 73 ? 37.821 0.140 -55.129 1.00 85.94 73 ASP A C 1
ATOM 484 O O . ASP A 1 73 ? 37.064 0.513 -54.224 1.00 85.94 73 ASP A O 1
ATOM 488 N N . PRO A 1 74 ? 38.764 -0.796 -54.903 1.00 82.50 74 PRO A N 1
ATOM 489 C CA . PRO A 1 74 ? 38.904 -1.501 -53.626 1.00 82.50 74 PRO A CA 1
ATOM 490 C C . PRO A 1 74 ? 39.176 -0.553 -52.446 1.00 82.50 74 PRO A C 1
ATOM 492 O O . PRO A 1 74 ? 38.799 -0.845 -51.308 1.00 82.50 74 PRO A O 1
ATOM 495 N N . CYS A 1 75 ? 39.777 0.615 -52.698 1.00 88.94 75 CYS A N 1
ATOM 496 C CA . CYS A 1 75 ? 40.001 1.635 -51.675 1.00 88.94 75 CYS A CA 1
ATOM 497 C C . CYS A 1 75 ? 38.699 2.330 -51.246 1.00 88.94 75 CYS A C 1
ATOM 499 O O . CYS A 1 75 ? 38.588 2.797 -50.107 1.00 88.94 75 CYS A O 1
ATOM 501 N N . ALA A 1 76 ? 37.714 2.442 -52.140 1.00 86.88 76 ALA A N 1
ATOM 502 C CA . ALA A 1 76 ? 36.388 2.956 -51.809 1.00 86.88 76 ALA A CA 1
ATOM 503 C C . ALA A 1 76 ? 35.587 1.927 -50.996 1.00 86.88 76 ALA A C 1
ATOM 505 O O . ALA A 1 76 ? 34.990 2.291 -49.979 1.00 86.88 76 ALA A O 1
ATOM 506 N N . ASP A 1 77 ? 35.656 0.649 -51.376 1.00 86.50 77 ASP A N 1
ATOM 507 C CA . ASP A 1 77 ? 34.974 -0.444 -50.674 1.00 86.50 77 ASP A CA 1
ATOM 508 C C . ASP A 1 77 ? 35.504 -0.632 -49.242 1.00 86.50 77 ASP A C 1
ATOM 510 O O . ASP A 1 77 ? 34.716 -0.765 -48.302 1.00 86.50 77 ASP A O 1
ATOM 514 N N . LEU A 1 78 ? 36.826 -0.548 -49.035 1.00 88.88 78 LEU A N 1
ATOM 515 C CA . LEU A 1 78 ? 37.428 -0.620 -47.698 1.00 88.88 78 LEU A CA 1
ATOM 516 C C . LEU A 1 78 ? 36.980 0.539 -46.796 1.00 88.88 78 LEU A C 1
ATOM 518 O O . LEU A 1 78 ? 36.631 0.316 -45.636 1.00 88.88 78 LEU A O 1
ATOM 522 N N . ARG A 1 79 ? 36.948 1.774 -47.317 1.00 92.88 79 ARG A N 1
ATOM 523 C CA . ARG A 1 79 ? 36.469 2.942 -46.556 1.00 92.88 79 ARG A CA 1
ATOM 524 C C . ARG A 1 79 ? 34.993 2.807 -46.192 1.00 92.88 79 ARG A C 1
ATOM 526 O O . ARG A 1 79 ? 34.624 3.085 -45.053 1.00 92.88 79 ARG A O 1
ATOM 533 N N . ALA A 1 80 ? 34.159 2.342 -47.121 1.00 92.00 80 ALA A N 1
ATOM 534 C CA . ALA A 1 80 ? 32.747 2.085 -46.850 1.00 92.00 80 ALA A CA 1
ATOM 535 C C . ALA A 1 80 ? 32.563 0.988 -45.784 1.00 92.00 80 ALA A C 1
ATOM 537 O O . ALA A 1 80 ? 31.722 1.125 -44.895 1.00 92.00 80 ALA A O 1
ATOM 538 N N . ALA A 1 81 ? 33.368 -0.078 -45.828 1.00 89.69 81 ALA A N 1
ATOM 539 C CA . ALA A 1 81 ? 33.356 -1.130 -44.815 1.00 89.69 81 ALA A CA 1
ATOM 540 C C . ALA A 1 81 ? 33.793 -0.615 -43.432 1.00 89.69 81 ALA A C 1
ATOM 542 O O . ALA A 1 81 ? 33.129 -0.915 -42.442 1.00 89.69 81 ALA A O 1
ATOM 543 N N . GLN A 1 82 ? 34.845 0.207 -43.357 1.00 95.12 82 GLN A N 1
ATOM 544 C CA . GLN A 1 82 ? 35.304 0.831 -42.108 1.00 95.12 82 GLN A CA 1
ATOM 545 C C . GLN A 1 82 ? 34.244 1.756 -41.499 1.00 95.12 82 GLN A C 1
ATOM 547 O O . GLN A 1 82 ? 33.999 1.701 -40.297 1.00 95.12 82 GLN A O 1
ATOM 552 N N . GLN A 1 83 ? 33.565 2.560 -42.321 1.00 96.00 83 GLN A N 1
ATOM 553 C CA . GLN A 1 83 ? 32.467 3.413 -41.856 1.00 96.00 83 GLN A CA 1
ATOM 554 C C . GLN A 1 83 ? 31.298 2.592 -41.302 1.00 96.00 83 GLN A C 1
ATOM 556 O O . GLN A 1 83 ? 30.758 2.926 -40.250 1.00 96.00 83 GLN A O 1
ATOM 561 N N . ARG A 1 84 ? 30.925 1.494 -41.973 1.00 94.44 84 ARG A N 1
ATOM 562 C CA . ARG A 1 84 ? 29.878 0.583 -41.481 1.00 94.44 84 ARG A CA 1
ATOM 563 C C . ARG A 1 84 ? 30.280 -0.102 -40.177 1.00 94.44 84 ARG A C 1
ATOM 565 O O . ARG A 1 84 ? 29.438 -0.230 -39.297 1.00 94.44 84 ARG A O 1
ATOM 572 N N . ALA A 1 85 ? 31.539 -0.522 -40.045 1.00 93.19 85 ALA A N 1
ATOM 573 C CA . ALA A 1 85 ? 32.048 -1.102 -38.805 1.00 93.19 85 ALA A CA 1
ATOM 574 C C . ALA A 1 85 ? 31.930 -0.103 -37.644 1.00 93.19 85 ALA A C 1
ATOM 576 O O . ALA A 1 85 ? 31.326 -0.437 -36.630 1.00 93.19 85 ALA A O 1
ATOM 577 N N . GLY A 1 86 ? 32.368 1.147 -37.847 1.00 95.56 86 GLY A N 1
ATOM 578 C CA . GLY A 1 86 ? 32.215 2.211 -36.849 1.00 95.56 86 GLY A CA 1
ATOM 579 C C . GLY A 1 86 ? 30.756 2.451 -36.444 1.00 95.56 86 GLY A C 1
ATOM 580 O O . GLY A 1 86 ? 30.452 2.507 -35.260 1.00 95.56 86 GLY A O 1
ATOM 581 N N . GLN A 1 87 ? 29.825 2.481 -37.406 1.00 95.38 87 GLN A N 1
ATOM 582 C CA . GLN A 1 87 ? 28.391 2.616 -37.105 1.00 95.38 87 GLN A CA 1
ATOM 583 C C . GLN A 1 87 ? 27.845 1.451 -36.264 1.00 95.38 87 GLN A C 1
ATOM 585 O O . GLN A 1 87 ? 27.032 1.664 -35.365 1.00 95.38 87 GLN A O 1
ATOM 590 N N . VAL A 1 88 ? 28.268 0.214 -36.546 1.00 94.56 88 VAL A N 1
ATOM 591 C CA . VAL A 1 88 ? 27.858 -0.963 -35.763 1.00 94.56 88 VAL A CA 1
ATOM 592 C C . VAL A 1 88 ? 28.448 -0.914 -34.354 1.00 94.56 88 VAL A C 1
ATOM 594 O O . VAL A 1 88 ? 27.740 -1.242 -33.401 1.00 94.56 88 VAL A O 1
ATOM 597 N N . ASP A 1 89 ? 29.696 -0.471 -34.205 1.00 95.38 89 ASP A N 1
ATOM 598 C CA . ASP A 1 89 ? 30.343 -0.300 -32.903 1.00 95.38 89 ASP A CA 1
ATOM 599 C C . ASP A 1 89 ? 29.645 0.776 -32.060 1.00 95.38 89 ASP A C 1
ATOM 601 O O . ASP A 1 89 ? 29.354 0.542 -30.882 1.00 95.38 89 ASP A O 1
ATOM 605 N N . ASP A 1 90 ? 29.275 1.904 -32.672 1.00 95.31 90 ASP A N 1
ATOM 606 C CA . ASP A 1 90 ? 28.497 2.966 -32.028 1.00 95.31 90 ASP A CA 1
ATOM 607 C C . ASP A 1 90 ? 27.121 2.452 -31.579 1.00 95.31 90 ASP A C 1
ATOM 609 O O . ASP A 1 90 ? 26.719 2.642 -30.427 1.00 95.31 90 ASP A O 1
ATOM 613 N N . MET A 1 91 ? 26.412 1.724 -32.453 1.00 91.38 91 MET A N 1
ATOM 614 C CA . MET A 1 91 ? 25.133 1.094 -32.109 1.00 91.38 91 MET A CA 1
ATOM 615 C C . MET A 1 91 ? 25.284 0.083 -30.970 1.00 91.38 91 MET A C 1
ATOM 617 O O . MET A 1 91 ? 24.463 0.058 -30.054 1.00 91.38 91 MET A O 1
ATOM 621 N N . LEU A 1 92 ? 26.320 -0.757 -30.998 1.00 95.69 92 LEU A N 1
ATOM 622 C CA . LEU A 1 92 ? 26.576 -1.739 -29.949 1.00 95.69 92 LEU A CA 1
ATOM 623 C C . LEU A 1 92 ? 26.891 -1.056 -28.614 1.00 95.69 92 LEU A C 1
ATOM 625 O O . LEU A 1 92 ? 26.402 -1.497 -27.572 1.00 95.69 92 LEU A O 1
ATOM 629 N N . SER A 1 93 ? 27.685 0.014 -28.638 1.00 94.31 93 SER A N 1
ATOM 630 C CA . SER A 1 93 ? 27.995 0.827 -27.463 1.00 94.31 93 SER A CA 1
ATOM 631 C C . SER A 1 93 ? 26.726 1.444 -26.866 1.00 94.31 93 SER A C 1
ATOM 633 O O . SER A 1 93 ? 26.461 1.270 -25.674 1.00 94.31 93 SER A O 1
ATOM 635 N N . ALA A 1 94 ? 25.871 2.041 -27.704 1.00 94.62 94 ALA A N 1
ATOM 636 C CA . ALA A 1 94 ? 24.576 2.577 -27.286 1.00 94.62 94 ALA A CA 1
ATOM 637 C C . ALA A 1 94 ? 23.679 1.492 -26.663 1.00 94.62 94 ALA A C 1
ATOM 639 O O . ALA A 1 94 ? 23.163 1.669 -25.563 1.00 94.62 94 ALA A O 1
ATOM 640 N N . ARG A 1 95 ? 23.575 0.309 -27.287 1.00 93.56 95 ARG A N 1
ATOM 641 C CA . ARG A 1 95 ? 22.792 -0.815 -26.737 1.00 93.56 95 ARG A CA 1
ATOM 642 C C . ARG A 1 95 ? 23.336 -1.340 -25.410 1.00 93.56 95 ARG A C 1
ATOM 644 O O . ARG A 1 95 ? 22.559 -1.752 -24.550 1.00 93.56 95 ARG A O 1
ATOM 651 N N . LYS A 1 96 ? 24.657 -1.339 -25.219 1.00 94.25 96 LYS A N 1
ATOM 652 C CA . LYS A 1 96 ? 25.274 -1.698 -23.932 1.00 94.25 96 LYS A CA 1
ATOM 653 C C . LYS A 1 96 ? 24.928 -0.673 -22.850 1.00 94.25 96 LYS A C 1
ATOM 655 O O . LYS A 1 96 ? 24.627 -1.081 -21.727 1.00 94.25 96 LYS A O 1
ATOM 660 N N . ALA A 1 97 ? 24.929 0.617 -23.185 1.00 94.50 97 ALA A N 1
ATOM 661 C CA . ALA A 1 97 ? 24.506 1.679 -22.276 1.00 94.50 97 ALA A CA 1
ATOM 662 C C . ALA A 1 97 ? 23.013 1.559 -21.915 1.00 94.50 97 ALA A C 1
ATOM 664 O O . ALA A 1 97 ? 22.675 1.592 -20.729 1.00 94.50 97 ALA A O 1
ATOM 665 N N . ASP A 1 98 ? 22.142 1.305 -22.899 1.00 90.19 98 ASP A N 1
ATOM 666 C CA . ASP A 1 98 ? 20.708 1.050 -22.685 1.00 90.19 98 ASP A CA 1
ATOM 667 C C . ASP A 1 98 ? 20.489 -0.125 -21.720 1.00 90.19 98 ASP A C 1
ATOM 669 O O . ASP A 1 98 ? 19.724 -0.026 -20.760 1.00 90.19 98 ASP A O 1
ATOM 673 N N . LEU A 1 99 ? 21.201 -1.239 -21.929 1.00 94.44 99 LEU A N 1
ATOM 674 C CA . LEU A 1 99 ? 21.101 -2.422 -21.073 1.00 94.44 99 LEU A CA 1
ATOM 675 C C . LEU A 1 99 ? 21.581 -2.143 -19.642 1.00 94.44 99 LEU A C 1
ATOM 677 O O . LEU A 1 99 ? 20.976 -2.628 -18.684 1.00 94.44 99 LEU A O 1
ATOM 681 N N . ALA A 1 100 ? 22.667 -1.384 -19.480 1.00 93.50 100 ALA A N 1
ATOM 682 C CA . ALA A 1 100 ? 23.159 -0.984 -18.165 1.00 93.50 100 ALA A CA 1
ATOM 683 C C . ALA A 1 100 ? 22.138 -0.095 -17.432 1.00 93.50 100 ALA A C 1
ATOM 685 O O . ALA A 1 100 ? 21.862 -0.329 -16.254 1.00 93.50 100 ALA A O 1
ATOM 686 N N . SER A 1 101 ? 21.523 0.854 -18.145 1.00 94.00 101 SER A N 1
ATOM 687 C CA . SER A 1 101 ? 20.448 1.705 -17.624 1.00 94.00 101 SER A CA 1
ATOM 688 C C . SER A 1 101 ? 19.225 0.884 -17.201 1.00 94.00 101 SER A C 1
ATOM 690 O O . SER A 1 101 ? 18.773 0.987 -16.061 1.00 94.00 101 SER A O 1
ATOM 692 N N . ALA A 1 102 ? 18.748 -0.025 -18.058 1.00 90.00 102 ALA A N 1
ATOM 693 C CA . ALA A 1 102 ? 17.617 -0.900 -17.748 1.00 90.00 102 ALA A CA 1
ATOM 694 C C . ALA A 1 102 ? 17.890 -1.802 -16.529 1.00 90.00 102 ALA A C 1
ATOM 696 O O . ALA A 1 102 ? 17.021 -1.988 -15.677 1.00 90.00 102 ALA A O 1
ATOM 697 N N . ARG A 1 103 ? 19.117 -2.324 -16.388 1.00 95.56 103 ARG A N 1
ATOM 698 C CA . ARG A 1 103 ? 19.530 -3.094 -15.201 1.00 95.56 103 ARG A CA 1
ATOM 699 C C . ARG A 1 103 ? 19.513 -2.248 -13.928 1.00 95.56 103 ARG A C 1
ATOM 701 O O . ARG A 1 103 ? 19.081 -2.741 -12.887 1.00 95.56 103 ARG A O 1
ATOM 708 N N . ALA A 1 104 ? 19.942 -0.988 -14.002 1.00 94.12 104 ALA A N 1
ATOM 709 C CA . ALA A 1 104 ? 19.881 -0.067 -12.870 1.00 94.12 104 ALA A CA 1
ATOM 710 C C . ALA A 1 104 ? 18.429 0.254 -12.472 1.00 94.12 104 ALA A C 1
ATOM 712 O O . ALA A 1 104 ? 18.109 0.242 -11.282 1.00 94.12 104 ALA A O 1
ATOM 713 N N . GLN A 1 105 ? 17.540 0.463 -13.451 1.00 92.62 105 GLN A N 1
ATOM 714 C CA . GLN A 1 105 ? 16.105 0.667 -13.216 1.00 92.62 105 GLN A CA 1
ATOM 715 C C . GLN A 1 105 ? 15.458 -0.561 -12.563 1.00 92.62 105 GLN A C 1
ATOM 717 O O . GLN A 1 105 ? 14.751 -0.422 -11.567 1.00 92.62 105 GLN A O 1
ATOM 722 N N . LEU A 1 106 ? 15.764 -1.772 -13.044 1.00 88.56 106 LEU A N 1
ATOM 723 C CA . LEU A 1 106 ? 15.261 -3.014 -12.451 1.00 88.56 106 LEU A CA 1
ATOM 724 C C . LEU A 1 106 ? 15.742 -3.193 -11.001 1.00 88.56 106 LEU A C 1
ATOM 726 O O . LEU A 1 106 ? 14.962 -3.577 -10.131 1.00 88.56 106 LEU A O 1
ATOM 730 N N . ALA A 1 107 ? 17.008 -2.879 -10.715 1.00 92.06 107 ALA A N 1
ATOM 731 C CA . ALA A 1 107 ? 17.549 -2.927 -9.357 1.00 92.06 107 ALA A CA 1
ATOM 732 C C . ALA A 1 107 ? 16.914 -1.871 -8.433 1.00 92.06 107 ALA A C 1
ATOM 734 O O . ALA A 1 107 ? 16.694 -2.130 -7.248 1.00 92.06 107 ALA A O 1
ATOM 735 N N . ALA A 1 108 ? 16.604 -0.678 -8.952 1.00 91.19 108 ALA A N 1
ATOM 736 C CA . ALA A 1 108 ? 15.862 0.340 -8.215 1.00 91.19 108 ALA A CA 1
ATOM 737 C C . ALA A 1 108 ? 14.434 -0.129 -7.900 1.00 91.19 108 ALA A C 1
ATOM 739 O O . ALA A 1 108 ? 14.040 -0.097 -6.736 1.00 91.19 108 ALA A O 1
ATOM 740 N N . LEU A 1 109 ? 13.712 -0.662 -8.891 1.00 86.88 109 LEU A N 1
ATOM 741 C CA . LEU A 1 109 ? 12.368 -1.211 -8.709 1.00 86.88 109 LEU A CA 1
ATOM 742 C C . LEU A 1 109 ? 12.360 -2.375 -7.706 1.00 86.88 109 LEU A C 1
ATOM 744 O O . LEU A 1 109 ? 11.498 -2.433 -6.834 1.00 86.88 109 LEU A O 1
ATOM 748 N N . GLY A 1 110 ? 13.357 -3.264 -7.771 1.00 85.69 110 GLY A N 1
ATOM 749 C CA . GLY A 1 110 ? 13.520 -4.359 -6.814 1.00 85.69 110 GLY A CA 1
ATOM 750 C C . GLY A 1 110 ? 13.670 -3.876 -5.367 1.00 85.69 110 GLY A C 1
ATOM 751 O O . GLY A 1 110 ? 13.055 -4.449 -4.468 1.00 85.69 110 GLY A O 1
ATOM 752 N N . ARG A 1 111 ? 14.422 -2.788 -5.140 1.00 93.50 111 ARG A N 1
ATOM 753 C CA . ARG A 1 111 ? 14.525 -2.149 -3.816 1.00 93.50 111 ARG A CA 1
ATOM 754 C C . ARG A 1 111 ? 13.197 -1.539 -3.373 1.00 93.50 111 ARG A C 1
ATOM 756 O O . ARG A 1 111 ? 12.794 -1.779 -2.241 1.00 93.50 111 ARG A O 1
ATOM 763 N N . SER A 1 112 ? 12.493 -0.830 -4.256 1.00 85.06 112 SER A N 1
ATOM 764 C CA . SER A 1 112 ? 11.172 -0.265 -3.945 1.00 85.06 112 SER A CA 1
ATOM 765 C C . SER A 1 112 ? 10.158 -1.344 -3.553 1.00 85.06 112 SER A C 1
ATOM 767 O O . SER A 1 112 ? 9.448 -1.190 -2.563 1.00 85.06 112 SER A O 1
ATOM 769 N N . VAL A 1 113 ? 10.127 -2.473 -4.272 1.00 82.12 113 VAL A N 1
ATOM 770 C CA . VAL A 1 113 ? 9.252 -3.614 -3.949 1.00 82.12 113 VAL A CA 1
ATOM 771 C C . VAL A 1 113 ? 9.618 -4.245 -2.603 1.00 82.12 113 VAL A C 1
ATOM 773 O O . VAL A 1 113 ? 8.721 -4.632 -1.855 1.00 82.12 113 VAL A O 1
ATOM 776 N N . ALA A 1 114 ? 10.909 -4.358 -2.273 1.00 85.06 114 ALA A N 1
ATOM 777 C CA . ALA A 1 114 ? 11.343 -4.868 -0.972 1.00 85.06 114 ALA A CA 1
ATOM 778 C C . ALA A 1 114 ? 10.892 -3.949 0.176 1.00 85.06 114 ALA A C 1
ATOM 780 O O . ALA A 1 114 ? 10.251 -4.426 1.109 1.00 85.06 114 ALA A O 1
ATOM 781 N N . THR A 1 115 ? 11.112 -2.634 0.055 1.00 88.50 115 THR A N 1
ATOM 782 C CA . THR A 1 115 ? 10.636 -1.643 1.035 1.00 88.50 115 THR A CA 1
ATOM 783 C C . THR A 1 115 ? 9.122 -1.714 1.223 1.00 88.50 115 THR A C 1
ATOM 785 O O . THR A 1 115 ? 8.641 -1.745 2.355 1.00 88.50 115 THR A O 1
ATOM 788 N N . LEU A 1 116 ? 8.360 -1.801 0.127 1.00 79.50 116 LEU A N 1
ATOM 789 C CA . LEU A 1 116 ? 6.902 -1.889 0.191 1.00 79.50 116 LEU A CA 1
ATOM 790 C C . LEU A 1 116 ? 6.435 -3.177 0.891 1.00 79.50 116 LEU A C 1
ATOM 792 O O . LEU A 1 116 ? 5.465 -3.153 1.644 1.00 79.50 116 LEU A O 1
ATOM 796 N N . ARG A 1 117 ? 7.133 -4.304 0.697 1.00 80.75 117 ARG A N 1
ATOM 797 C CA . ARG A 1 117 ? 6.843 -5.554 1.423 1.00 80.75 117 ARG A CA 1
ATOM 798 C C . ARG A 1 117 ? 7.088 -5.417 2.924 1.00 80.75 117 ARG A C 1
ATOM 800 O O . ARG A 1 117 ? 6.256 -5.884 3.701 1.00 80.75 117 ARG A O 1
ATOM 807 N N . ASP A 1 118 ? 8.175 -4.763 3.325 1.00 87.19 118 ASP A N 1
ATOM 808 C CA . ASP A 1 118 ? 8.483 -4.520 4.739 1.00 87.19 118 ASP A CA 1
ATOM 809 C C . ASP A 1 118 ? 7.464 -3.573 5.393 1.00 87.19 118 ASP A C 1
ATOM 811 O O . ASP A 1 118 ? 7.097 -3.746 6.557 1.00 87.19 118 ASP A O 1
ATOM 815 N N . GLU A 1 119 ? 6.973 -2.573 4.656 1.00 80.62 119 GLU A N 1
ATOM 816 C CA . GLU A 1 119 ? 5.862 -1.717 5.090 1.00 80.62 119 GLU A CA 1
ATOM 817 C C . GLU A 1 119 ? 4.568 -2.511 5.278 1.00 80.62 119 GLU A C 1
ATOM 819 O O . GLU A 1 119 ? 3.999 -2.483 6.368 1.00 80.62 119 GLU A O 1
ATOM 824 N N . VAL A 1 120 ? 4.150 -3.295 4.280 1.00 77.31 120 VAL A N 1
ATOM 825 C CA . VAL A 1 120 ? 2.937 -4.127 4.370 1.00 77.31 120 VAL A CA 1
ATOM 826 C C . VAL A 1 120 ? 3.023 -5.128 5.525 1.00 77.31 120 VAL A C 1
ATOM 828 O O . VAL A 1 120 ? 2.031 -5.346 6.224 1.00 77.31 120 VAL A O 1
ATOM 831 N N . ALA A 1 121 ? 4.193 -5.724 5.770 1.00 79.69 121 ALA A N 1
ATOM 832 C CA . ALA A 1 121 ? 4.398 -6.634 6.895 1.00 79.69 121 ALA A CA 1
ATOM 833 C C . ALA A 1 121 ? 4.233 -5.924 8.252 1.00 79.69 121 ALA A C 1
ATOM 835 O O . ALA A 1 121 ? 3.551 -6.447 9.137 1.00 79.69 121 ALA A O 1
ATOM 836 N N . ARG A 1 122 ? 4.804 -4.720 8.408 1.00 86.50 122 ARG A N 1
ATOM 837 C CA . ARG A 1 122 ? 4.643 -3.897 9.622 1.00 86.50 122 ARG A CA 1
ATOM 838 C C . ARG A 1 122 ? 3.194 -3.467 9.835 1.00 86.50 122 ARG A C 1
ATOM 840 O O . ARG A 1 122 ? 2.683 -3.606 10.946 1.00 86.50 122 ARG A O 1
ATOM 847 N N . ASP A 1 123 ? 2.524 -3.008 8.782 1.00 75.75 123 ASP A N 1
ATOM 848 C CA . ASP A 1 123 ? 1.125 -2.579 8.844 1.00 75.75 123 ASP A CA 1
ATOM 849 C C . ASP A 1 123 ? 0.197 -3.759 9.182 1.00 75.75 123 ASP A C 1
ATOM 851 O O . ASP A 1 123 ? -0.713 -3.622 10.001 1.00 75.75 123 ASP A O 1
ATOM 855 N N . THR A 1 124 ? 0.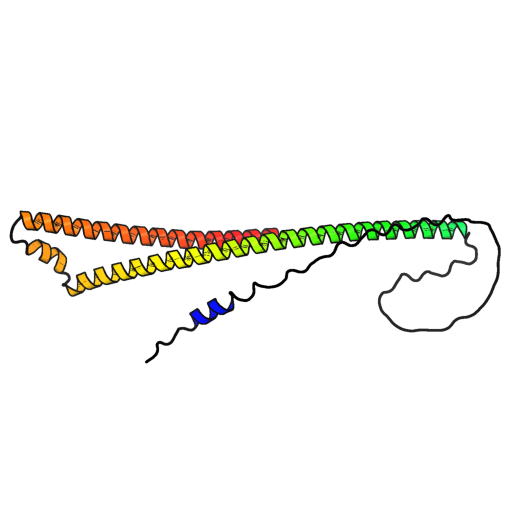481 -4.952 8.647 1.00 76.50 124 THR A N 1
ATOM 856 C CA . THR A 1 124 ? -0.245 -6.186 8.990 1.00 76.50 124 THR A CA 1
ATOM 857 C C . THR A 1 124 ? -0.069 -6.552 10.465 1.00 76.50 124 THR A C 1
ATOM 859 O O . THR A 1 124 ? -1.057 -6.825 11.145 1.00 76.50 124 THR A O 1
ATOM 862 N N . ALA A 1 125 ? 1.160 -6.510 10.991 1.00 83.75 125 ALA A N 1
ATOM 863 C CA . ALA A 1 125 ? 1.420 -6.791 12.404 1.00 83.75 125 ALA A CA 1
ATOM 864 C C . ALA A 1 125 ? 0.698 -5.794 13.327 1.00 83.75 125 ALA A C 1
ATOM 866 O O . ALA A 1 125 ? 0.057 -6.197 14.300 1.00 83.75 125 ALA A O 1
ATOM 867 N N . ARG A 1 126 ? 0.726 -4.498 12.984 1.00 80.44 126 ARG A N 1
ATOM 868 C CA . ARG A 1 126 ? -0.010 -3.454 13.714 1.00 80.44 126 ARG A CA 1
ATOM 869 C C . ARG A 1 126 ? -1.519 -3.691 13.667 1.00 80.44 126 ARG A C 1
ATOM 871 O O . ARG A 1 126 ? -2.195 -3.529 14.682 1.00 80.44 126 ARG A O 1
ATOM 878 N N . HIS A 1 127 ? -2.056 -4.097 12.518 1.00 77.88 127 HIS A N 1
ATOM 879 C CA . HIS A 1 127 ? -3.470 -4.439 12.387 1.00 77.88 127 HIS A CA 1
ATOM 880 C C . HIS A 1 127 ? -3.857 -5.625 13.283 1.00 77.88 127 HIS A C 1
ATOM 882 O O . HIS A 1 127 ? -4.863 -5.555 13.989 1.00 77.88 127 HIS A O 1
ATOM 888 N N . GLU A 1 128 ? -3.061 -6.697 13.303 1.00 81.00 128 GLU A N 1
ATOM 889 C CA . GLU A 1 128 ? -3.306 -7.850 14.179 1.00 81.00 128 GLU A CA 1
ATOM 890 C C . GLU A 1 128 ? -3.264 -7.471 15.665 1.00 81.00 128 GLU A C 1
ATOM 892 O O . GLU A 1 128 ? -4.108 -7.931 16.438 1.00 81.00 128 GLU A O 1
ATOM 897 N N . GLU A 1 129 ? -2.336 -6.595 16.055 1.00 86.00 129 GLU A N 1
ATOM 898 C CA . GLU A 1 129 ? -2.225 -6.067 17.415 1.00 86.00 129 GLU A CA 1
ATOM 899 C C . GLU A 1 129 ? -3.471 -5.260 17.819 1.00 86.00 129 GLU A C 1
ATOM 901 O O . GLU A 1 129 ? -4.069 -5.521 18.867 1.00 86.00 129 GLU A O 1
ATOM 906 N N . VAL A 1 130 ? -3.909 -4.323 16.967 1.00 78.44 130 VAL A N 1
ATOM 907 C CA . VAL A 1 130 ? -5.132 -3.528 17.182 1.00 78.44 130 VAL A CA 1
ATOM 908 C C . VAL A 1 130 ? -6.361 -4.435 17.263 1.00 78.44 130 VAL A C 1
ATOM 910 O O . VAL A 1 130 ? -7.161 -4.307 18.186 1.00 78.44 130 VAL A O 1
ATOM 913 N N . MET A 1 131 ? -6.492 -5.413 16.364 1.00 74.94 131 MET A N 1
ATOM 914 C CA . MET A 1 131 ? -7.595 -6.378 16.405 1.00 74.94 131 MET A CA 1
ATOM 915 C C . MET A 1 131 ? -7.552 -7.273 17.650 1.00 74.94 131 MET A C 1
ATOM 917 O O . MET A 1 131 ? -8.600 -7.701 18.138 1.00 74.94 131 MET A O 1
ATOM 921 N N . GLY A 1 132 ? -6.358 -7.566 18.171 1.00 81.00 132 GLY A N 1
ATOM 922 C CA . GLY A 1 132 ? -6.164 -8.261 19.440 1.00 81.00 132 GLY A CA 1
ATOM 923 C C . GLY A 1 132 ? -6.720 -7.464 20.619 1.00 81.00 132 GLY A C 1
ATOM 924 O O . GLY A 1 132 ? -7.536 -8.000 21.371 1.00 81.00 132 GLY A O 1
ATOM 925 N N . ARG A 1 133 ? -6.341 -6.184 20.731 1.00 79.44 133 ARG A N 1
ATOM 926 C CA . ARG A 1 133 ? -6.873 -5.256 21.747 1.00 79.44 133 ARG A CA 1
ATOM 927 C C . ARG A 1 133 ? -8.386 -5.109 21.647 1.00 79.44 133 ARG A C 1
ATOM 929 O O . ARG A 1 133 ? -9.087 -5.326 22.630 1.00 79.44 133 ARG A O 1
ATOM 936 N N . TRP A 1 134 ? -8.894 -4.876 20.438 1.00 78.88 134 TRP A N 1
ATOM 937 C CA . TRP A 1 134 ? -10.325 -4.725 20.189 1.00 78.88 134 TRP A CA 1
ATOM 938 C C . TRP A 1 134 ? -11.141 -5.931 20.682 1.00 78.88 134 TRP A C 1
ATOM 940 O O . TRP A 1 134 ? -12.176 -5.760 21.324 1.00 78.88 134 TRP A O 1
ATOM 950 N N . ARG A 1 135 ? -10.673 -7.166 20.432 1.00 78.19 135 ARG A N 1
ATOM 951 C CA . ARG A 1 135 ? -11.347 -8.383 20.928 1.00 78.19 135 ARG A CA 1
ATOM 952 C C . ARG A 1 135 ? -11.323 -8.474 22.451 1.00 78.19 135 ARG A C 1
ATOM 954 O O . ARG A 1 135 ? -12.336 -8.835 23.039 1.00 78.19 135 ARG A O 1
ATOM 961 N N . GLN A 1 136 ? -10.192 -8.153 23.079 1.00 81.62 136 GLN A N 1
ATOM 962 C CA . GLN A 1 136 ? -10.067 -8.171 24.539 1.00 81.62 136 GLN A CA 1
ATOM 963 C C . GLN A 1 136 ? -11.033 -7.177 25.193 1.00 81.62 136 GLN A C 1
ATOM 965 O O . GLN A 1 136 ? -11.754 -7.550 26.121 1.00 81.62 136 GLN A O 1
ATOM 970 N N . ASP A 1 137 ? -11.093 -5.952 24.670 1.00 73.75 137 ASP A N 1
ATOM 971 C CA . ASP A 1 137 ? -11.995 -4.904 25.149 1.00 73.75 137 ASP A CA 1
ATOM 972 C C . ASP A 1 137 ? -13.462 -5.290 24.933 1.00 73.75 137 ASP A C 1
ATOM 974 O O . ASP A 1 137 ? -14.289 -5.161 25.838 1.00 73.75 137 ASP A O 1
ATOM 978 N N . HIS A 1 138 ? -13.786 -5.847 23.765 1.00 76.69 138 HIS A N 1
ATOM 979 C CA . HIS A 1 138 ? -15.126 -6.340 23.467 1.00 76.69 138 HIS A CA 1
ATOM 980 C C . HIS A 1 138 ? -15.549 -7.482 24.411 1.00 76.69 138 HIS A C 1
ATOM 982 O O . HIS A 1 138 ? -16.671 -7.478 24.918 1.00 76.69 138 HIS A O 1
ATOM 988 N N . ASP A 1 139 ? -14.666 -8.443 24.697 1.00 76.44 139 ASP A N 1
ATOM 989 C CA . ASP A 1 139 ? -14.940 -9.551 25.624 1.00 76.44 139 ASP A CA 1
ATOM 990 C C . ASP A 1 139 ? -15.080 -9.079 27.078 1.00 76.44 139 ASP A C 1
ATOM 992 O O . ASP A 1 139 ? -15.834 -9.663 27.864 1.00 76.44 139 ASP A O 1
ATOM 996 N N . LEU A 1 140 ? -14.344 -8.035 27.469 1.00 78.69 140 LEU A N 1
ATOM 997 C CA . LEU A 1 140 ? -14.495 -7.389 28.771 1.00 78.69 140 LEU A CA 1
ATOM 998 C C . LEU A 1 140 ? -15.860 -6.696 28.876 1.00 78.69 140 LEU A C 1
ATOM 1000 O O . LEU A 1 140 ? -16.591 -6.939 29.837 1.00 78.69 140 LEU A O 1
ATOM 1004 N N . LEU A 1 141 ? -16.240 -5.919 27.860 1.00 74.19 141 LEU A N 1
ATOM 1005 C CA . LEU A 1 141 ? -17.539 -5.251 27.799 1.00 74.19 141 LEU A CA 1
ATOM 1006 C C . LEU A 1 141 ? -18.695 -6.261 27.811 1.00 74.19 141 LEU A C 1
ATOM 1008 O O . LEU A 1 141 ? -19.650 -6.110 28.569 1.00 74.19 141 LEU A O 1
ATOM 1012 N N . ALA A 1 142 ? -18.602 -7.328 27.014 1.00 72.94 142 ALA A N 1
ATOM 1013 C CA . ALA A 1 142 ? -19.625 -8.368 26.954 1.00 72.94 142 ALA A CA 1
ATOM 1014 C C . ALA A 1 142 ? -19.811 -9.081 28.304 1.00 72.94 142 ALA A C 1
ATOM 1016 O O . ALA A 1 142 ? -20.946 -9.375 28.694 1.00 72.94 142 ALA A O 1
ATOM 1017 N N . ARG A 1 143 ? -18.717 -9.334 29.040 1.00 78.69 143 ARG A N 1
ATOM 1018 C CA . ARG A 1 143 ? -18.774 -9.878 30.407 1.00 78.69 143 ARG A CA 1
ATOM 1019 C C . ARG A 1 143 ? -19.460 -8.915 31.368 1.00 78.69 143 ARG A C 1
ATOM 1021 O O . ARG A 1 143 ? -20.397 -9.337 32.037 1.00 78.69 143 ARG A O 1
ATOM 1028 N N . GLN A 1 144 ? -19.085 -7.637 31.361 1.00 73.94 144 GLN A N 1
ATOM 1029 C CA . GLN A 1 144 ? -19.708 -6.616 32.213 1.00 73.94 144 GLN A CA 1
ATOM 1030 C C . GLN A 1 144 ? -21.214 -6.480 31.950 1.00 73.94 144 GLN A C 1
ATOM 1032 O O . GLN A 1 144 ? -22.011 -6.454 32.887 1.00 73.94 144 GLN A O 1
ATOM 1037 N N . VAL A 1 145 ? -21.633 -6.460 30.680 1.00 74.69 145 VAL A N 1
ATOM 1038 C CA . VAL A 1 145 ? -23.058 -6.416 30.309 1.00 74.69 145 VAL A CA 1
ATOM 1039 C C . VAL A 1 145 ? -23.793 -7.670 30.789 1.00 74.69 145 VAL A C 1
ATOM 1041 O O . VAL A 1 145 ? -24.895 -7.563 31.328 1.00 74.69 145 VAL A O 1
ATOM 1044 N N . ARG A 1 146 ? -23.194 -8.859 30.639 1.00 75.25 146 ARG A N 1
ATOM 1045 C CA . ARG A 1 146 ? -23.797 -10.116 31.104 1.00 75.25 146 ARG A CA 1
ATOM 1046 C C . ARG A 1 146 ? -23.919 -10.163 32.625 1.00 75.25 146 ARG A C 1
ATOM 1048 O O . AR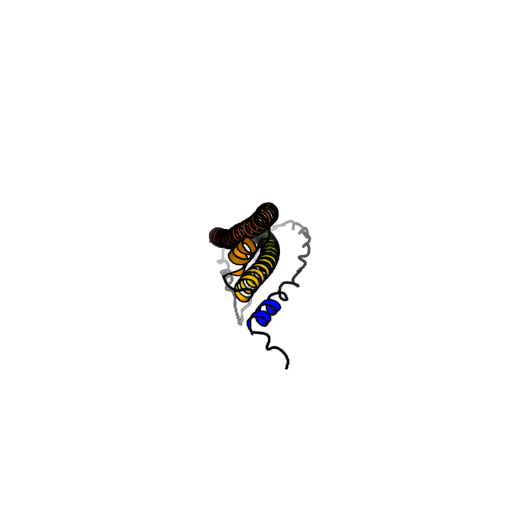G A 1 146 ? -24.975 -10.544 33.113 1.00 75.25 146 ARG A O 1
ATOM 1055 N N . GLU A 1 147 ? -22.880 -9.777 33.357 1.00 77.31 147 GLU A N 1
ATOM 1056 C CA . GLU A 1 147 ? -22.899 -9.709 34.823 1.00 77.31 147 GLU A CA 1
ATOM 1057 C C . GLU A 1 147 ? -24.011 -8.776 35.313 1.00 77.31 147 GLU A C 1
ATOM 1059 O O . GLU A 1 147 ? -24.789 -9.157 36.185 1.00 77.31 147 GLU A O 1
ATOM 1064 N N . ARG A 1 148 ? -24.171 -7.608 34.676 1.00 68.12 148 ARG A N 1
ATOM 1065 C CA . ARG A 1 148 ? -25.273 -6.678 34.970 1.00 68.12 148 ARG A CA 1
ATOM 1066 C C . ARG A 1 148 ? -26.649 -7.256 34.657 1.00 68.12 148 ARG A C 1
ATOM 1068 O O . ARG A 1 148 ? -27.580 -7.028 35.416 1.00 68.12 148 ARG A O 1
ATOM 1075 N N . TYR A 1 149 ? -26.792 -7.990 33.554 1.00 71.75 149 TYR A N 1
ATOM 1076 C CA . TYR A 1 149 ? -28.066 -8.608 33.182 1.00 71.75 149 TYR A CA 1
ATOM 1077 C C . TYR A 1 149 ? -28.446 -9.762 34.123 1.00 71.75 149 TYR A C 1
ATOM 1079 O O . TYR A 1 149 ? -29.597 -9.870 34.536 1.00 71.75 149 TYR A O 1
ATOM 1087 N N . VAL A 1 150 ? -27.480 -10.614 34.488 1.00 75.31 150 VAL A N 1
ATOM 1088 C CA . VAL A 1 150 ? -27.682 -11.766 35.388 1.00 75.31 150 VAL A CA 1
ATOM 1089 C C . VAL A 1 150 ? -27.952 -11.322 36.824 1.00 75.31 150 VAL A C 1
ATOM 1091 O O . VAL A 1 150 ? -28.766 -11.944 37.498 1.00 75.31 150 VAL A O 1
ATOM 1094 N N . ALA A 1 151 ? -27.353 -10.215 37.271 1.00 72.12 151 ALA A N 1
ATOM 1095 C CA . ALA A 1 151 ? -27.702 -9.572 38.539 1.00 72.12 151 ALA A CA 1
ATOM 1096 C C . ALA A 1 151 ? -29.131 -8.972 38.556 1.00 72.12 151 ALA A C 1
ATOM 1098 O O . ALA A 1 151 ? -29.532 -8.379 39.555 1.00 72.12 151 ALA A O 1
ATOM 1099 N N . GLY A 1 152 ? -29.898 -9.136 37.467 1.00 56.00 152 GLY A N 1
ATOM 1100 C CA . GLY A 1 152 ? -31.197 -8.520 37.229 1.00 56.00 152 GLY A CA 1
ATOM 1101 C C . GLY A 1 152 ? -31.021 -7.082 36.749 1.00 56.00 152 GLY A C 1
ATOM 1102 O O . GLY A 1 152 ? -30.167 -6.362 37.247 1.00 56.00 152 GLY A O 1
ATOM 1103 N N . GLY A 1 153 ? -31.842 -6.612 35.805 1.00 56.22 153 GLY A N 1
ATOM 1104 C CA . GLY A 1 153 ? -31.850 -5.198 35.380 1.00 56.22 153 GLY A CA 1
ATOM 1105 C C . GLY A 1 153 ? -32.132 -4.203 36.520 1.00 56.22 153 GLY A C 1
ATOM 1106 O O . GLY A 1 153 ? -31.904 -3.005 36.373 1.00 56.22 153 GLY A O 1
ATOM 1107 N N . GLU A 1 154 ? -32.561 -4.709 37.677 1.00 55.31 154 GLU A N 1
ATOM 1108 C CA . GLU A 1 154 ? -32.632 -3.983 38.939 1.00 55.31 154 GLU A CA 1
ATOM 1109 C C . GLU A 1 154 ? -31.245 -3.700 39.542 1.00 55.31 154 GLU A C 1
ATOM 1111 O O . GLU A 1 154 ? -31.110 -2.778 40.324 1.00 55.31 154 GLU A O 1
ATOM 1116 N N . GLY A 1 155 ? -30.179 -4.395 39.151 1.00 60.31 155 GLY A N 1
ATOM 1117 C CA . GLY A 1 155 ? -28.902 -4.461 39.861 1.00 60.31 155 GLY A CA 1
ATOM 1118 C C . GLY A 1 155 ? -28.215 -3.131 40.169 1.00 60.31 155 GLY A C 1
ATOM 1119 O O . GLY A 1 155 ? -27.598 -3.036 41.214 1.00 60.31 155 GLY A O 1
ATOM 1120 N N . PHE A 1 156 ? -28.334 -2.078 39.350 1.00 66.44 156 PHE A N 1
ATOM 1121 C CA . PHE A 1 156 ? -27.773 -0.761 39.710 1.00 66.44 156 PHE A CA 1
ATOM 1122 C C . PHE A 1 156 ? -28.734 0.094 40.532 1.00 66.44 156 PHE A C 1
ATOM 1124 O O . PHE A 1 156 ? -28.321 0.718 41.506 1.00 66.44 156 PHE A O 1
ATOM 1131 N N . VAL A 1 157 ? -30.013 0.120 40.158 1.00 67.94 157 VAL A N 1
ATOM 1132 C CA . VAL A 1 157 ? -31.022 0.920 40.863 1.00 67.94 157 VAL A CA 1
ATOM 1133 C C . VAL A 1 157 ? -31.356 0.282 42.211 1.00 67.94 157 VAL A C 1
ATOM 1135 O O . VAL A 1 157 ? -31.348 0.978 43.211 1.00 67.94 157 VAL A O 1
ATOM 1138 N N . ALA A 1 158 ? -31.531 -1.033 42.287 1.00 70.00 158 ALA A N 1
ATOM 1139 C CA . ALA A 1 158 ? -31.666 -1.797 43.523 1.00 70.00 158 ALA A CA 1
ATOM 1140 C C . ALA A 1 158 ? -30.381 -1.806 44.360 1.00 70.00 158 ALA A C 1
ATOM 1142 O O . ALA A 1 158 ? -30.472 -1.738 45.582 1.00 70.00 158 ALA A O 1
ATOM 1143 N N . TYR A 1 159 ? -29.180 -1.806 43.764 1.00 73.44 159 TYR A N 1
ATOM 1144 C CA . TYR A 1 159 ? -27.943 -1.595 44.534 1.00 73.44 159 TYR A CA 1
ATOM 1145 C C . TYR A 1 159 ? -27.885 -0.196 45.154 1.00 73.44 159 TYR A C 1
ATOM 1147 O O . TYR A 1 159 ? -27.419 -0.048 46.279 1.00 73.44 159 TYR A O 1
ATOM 1155 N N . LEU A 1 160 ? -28.398 0.830 44.473 1.00 73.69 160 LEU A N 1
ATOM 1156 C CA . LEU A 1 160 ? -28.528 2.169 45.050 1.00 73.69 160 LEU A CA 1
ATOM 1157 C C . LEU A 1 160 ? -29.632 2.217 46.121 1.00 73.69 160 LEU A C 1
ATOM 1159 O O . LEU A 1 160 ? -29.387 2.684 47.226 1.00 73.69 160 LEU A O 1
ATOM 1163 N N . VAL A 1 161 ? -30.820 1.683 45.834 1.00 79.94 161 VAL A N 1
ATOM 1164 C CA . VAL A 1 161 ? -32.005 1.722 46.714 1.00 79.94 161 VAL A CA 1
ATOM 1165 C C . VAL A 1 161 ? -31.848 0.846 47.965 1.00 79.94 161 VAL A C 1
ATOM 1167 O O . VAL A 1 161 ? -32.415 1.169 49.000 1.00 79.94 161 VAL A O 1
ATOM 1170 N N . SER A 1 162 ? -31.034 -0.213 47.921 1.00 81.50 162 SER A N 1
ATOM 1171 C CA . SER A 1 162 ? -30.697 -1.056 49.085 1.00 81.50 162 SER A CA 1
ATOM 1172 C C . SER A 1 162 ? -29.620 -0.457 50.000 1.00 81.50 162 SER A C 1
ATOM 1174 O O . SER A 1 162 ? -28.987 -1.176 50.773 1.00 81.50 162 SER A O 1
ATOM 1176 N N . ALA A 1 163 ? -29.314 0.834 49.875 1.00 82.56 163 ALA A N 1
ATOM 1177 C CA . ALA A 1 163 ? -28.382 1.498 50.773 1.00 82.56 163 ALA A CA 1
ATOM 1178 C C . ALA A 1 163 ? -29.038 1.751 52.141 1.00 82.56 163 ALA A C 1
ATOM 1180 O O . ALA A 1 163 ? -30.049 2.441 52.228 1.00 82.56 163 ALA A O 1
ATOM 1181 N N . ASP A 1 164 ? -28.419 1.258 53.218 1.00 86.44 164 ASP A N 1
ATOM 1182 C CA . ASP A 1 164 ? -28.952 1.379 54.589 1.00 86.44 164 ASP A CA 1
ATOM 1183 C C . ASP A 1 164 ? -28.926 2.820 55.138 1.00 86.44 164 ASP A C 1
ATOM 1185 O O . ASP A 1 164 ? -29.489 3.115 56.191 1.00 86.44 164 ASP A O 1
ATOM 1189 N N . SER A 1 165 ? -28.235 3.733 54.448 1.00 88.19 165 SER A N 1
ATOM 1190 C CA . SER A 1 165 ? -28.125 5.143 54.816 1.00 88.19 165 SER A CA 1
ATOM 1191 C C . SER A 1 165 ? -27.816 6.025 53.605 1.00 88.19 165 SER A C 1
ATOM 1193 O O . SER A 1 165 ? -27.291 5.565 52.588 1.00 88.19 165 SER A O 1
ATOM 1195 N N . PHE A 1 166 ? -28.081 7.328 53.734 1.00 79.94 166 PHE A N 1
ATOM 1196 C CA . PHE A 1 166 ? -27.786 8.312 52.687 1.00 79.94 166 PHE A CA 1
ATOM 1197 C C . PHE A 1 166 ? -26.285 8.407 52.357 1.00 79.94 166 PHE A C 1
ATOM 1199 O O . PHE A 1 166 ? -25.919 8.565 51.195 1.00 79.94 166 PHE A O 1
ATOM 1206 N N . GLY A 1 167 ? -25.408 8.253 53.356 1.00 81.69 167 GLY A N 1
ATOM 1207 C CA . GLY A 1 167 ? -23.959 8.202 53.127 1.00 81.69 167 GLY A CA 1
ATOM 1208 C C . GLY A 1 167 ? -23.555 7.004 52.262 1.00 81.69 167 GLY A C 1
ATOM 1209 O O . GLY A 1 167 ? -22.832 7.165 51.283 1.00 81.69 167 GLY A O 1
ATOM 1210 N N . ASN A 1 168 ? -24.112 5.823 52.552 1.00 71.25 168 ASN A N 1
ATOM 1211 C CA . ASN A 1 168 ? -23.861 4.604 51.778 1.00 71.25 168 ASN A CA 1
ATOM 1212 C C . ASN A 1 168 ? -24.415 4.727 50.343 1.00 71.25 168 ASN A C 1
ATOM 1214 O O . ASN A 1 168 ? -23.778 4.298 49.385 1.00 71.25 168 ASN A O 1
ATOM 1218 N N . LEU A 1 169 ? -25.566 5.387 50.166 1.00 74.81 169 LEU A N 1
ATOM 1219 C CA . LEU A 1 169 ? -26.132 5.690 48.847 1.00 74.81 169 LEU A CA 1
ATOM 1220 C C . LEU A 1 169 ? -25.187 6.559 48.003 1.00 74.81 169 LEU A C 1
ATOM 1222 O O . LEU A 1 169 ? -24.966 6.254 46.829 1.00 74.81 169 LEU A O 1
ATOM 1226 N N . LEU A 1 170 ? -24.624 7.624 48.586 1.00 79.25 170 LEU A N 1
ATOM 1227 C CA . LEU A 1 170 ? -23.689 8.514 47.892 1.00 79.25 170 LEU A CA 1
ATOM 1228 C C . LEU A 1 170 ? -22.413 7.778 47.463 1.00 79.25 170 LEU A C 1
ATOM 1230 O O . LEU A 1 170 ? -22.007 7.898 46.305 1.00 79.25 170 LEU A O 1
ATOM 1234 N N . ASP A 1 171 ? -21.826 6.963 48.341 1.00 73.81 171 ASP A N 1
ATOM 1235 C CA . ASP A 1 171 ? -20.638 6.164 48.010 1.00 73.81 171 ASP A CA 1
ATOM 1236 C C . ASP A 1 171 ? -20.918 5.167 46.880 1.00 73.81 171 ASP A C 1
ATOM 1238 O O . ASP A 1 171 ? -20.140 5.051 45.921 1.00 73.81 171 ASP A O 1
ATOM 1242 N N . ARG A 1 172 ? -22.071 4.488 46.938 1.00 78.69 172 ARG A N 1
ATOM 1243 C CA . ARG A 1 172 ? -22.517 3.588 45.871 1.00 78.69 172 ARG A CA 1
ATOM 1244 C C . ARG A 1 172 ? -22.687 4.348 44.557 1.00 78.69 172 ARG A C 1
ATOM 1246 O O . ARG A 1 172 ? -22.125 3.903 43.557 1.00 78.69 172 ARG A O 1
ATOM 1253 N N . ALA A 1 173 ? -23.359 5.503 44.554 1.00 72.81 173 ALA A N 1
ATOM 1254 C CA . ALA A 1 173 ? -23.573 6.343 43.370 1.00 72.81 173 ALA A CA 1
ATOM 1255 C C . ALA A 1 173 ? -22.262 6.813 42.723 1.00 72.81 173 ALA A C 1
ATOM 1257 O O . ALA A 1 173 ? -22.114 6.744 41.500 1.00 72.81 173 ALA A O 1
ATOM 1258 N N . VAL A 1 174 ? -21.277 7.219 43.529 1.00 76.69 174 VAL A N 1
ATOM 1259 C CA . VAL A 1 174 ? -19.938 7.577 43.038 1.00 76.69 174 VAL A CA 1
ATOM 1260 C C . VAL A 1 174 ? -19.250 6.369 42.393 1.00 76.69 174 VAL A C 1
ATOM 1262 O O . VAL A 1 174 ? -18.599 6.513 41.355 1.00 76.69 174 VAL A O 1
ATOM 1265 N N . SER A 1 175 ? -19.399 5.174 42.968 1.00 69.00 175 SER A N 1
ATOM 1266 C CA . SER A 1 175 ? -18.846 3.940 42.399 1.00 69.00 175 SER A CA 1
ATOM 1267 C C . SER A 1 175 ? -19.496 3.591 41.051 1.00 69.00 175 SER A C 1
ATOM 1269 O O . SER A 1 175 ? -18.783 3.371 40.070 1.00 69.00 175 SER A O 1
ATOM 1271 N N . VAL A 1 176 ? -20.833 3.668 40.948 1.00 74.69 176 VAL A N 1
ATOM 1272 C CA . VAL A 1 176 ? -21.568 3.522 39.673 1.00 74.69 176 VAL A CA 1
ATOM 1273 C C . VAL A 1 176 ? -21.038 4.496 38.622 1.00 74.69 176 VAL A C 1
ATOM 1275 O O . VAL A 1 176 ? -20.725 4.100 37.499 1.00 74.69 176 VAL A O 1
ATOM 1278 N N . GLY A 1 177 ? -20.900 5.770 38.999 1.00 75.62 177 GLY A N 1
ATOM 1279 C CA . GLY A 1 177 ? -20.423 6.830 38.116 1.00 75.62 177 GLY A CA 1
ATOM 1280 C C . GLY A 1 177 ? -19.029 6.553 37.553 1.00 75.62 177 GLY A C 1
ATOM 1281 O O . GLY A 1 177 ? -18.794 6.772 36.361 1.00 75.62 177 GLY A O 1
ATOM 1282 N N . ARG A 1 178 ? -18.118 6.004 38.368 1.00 73.50 178 ARG A N 1
ATOM 1283 C CA . ARG A 1 178 ? -16.786 5.575 37.910 1.00 73.50 178 ARG A CA 1
ATOM 1284 C C . ARG A 1 178 ? -16.864 4.431 36.903 1.00 73.50 178 ARG A C 1
ATOM 1286 O O . ARG A 1 178 ? -16.200 4.511 35.872 1.00 73.50 178 ARG A O 1
ATOM 1293 N N . VAL A 1 179 ? -17.692 3.413 37.151 1.00 74.94 179 VAL A N 1
ATOM 1294 C CA . VAL A 1 179 ? -17.842 2.279 36.220 1.00 74.94 179 VAL A CA 1
ATOM 1295 C C . VAL A 1 179 ? -18.440 2.741 34.888 1.00 74.94 179 VAL A C 1
ATOM 1297 O O . VAL A 1 179 ? -17.887 2.434 33.837 1.00 74.94 179 VAL A O 1
ATOM 1300 N N . VAL A 1 180 ? -19.508 3.544 34.909 1.00 76.88 180 VAL A N 1
ATOM 1301 C CA . VAL A 1 180 ? -20.122 4.096 33.685 1.00 76.88 180 VAL A CA 1
ATOM 1302 C C . VAL A 1 180 ? -19.136 4.978 32.912 1.00 76.88 180 VAL A C 1
ATOM 1304 O O . VAL A 1 180 ? -19.101 4.945 31.682 1.00 76.88 180 VAL A O 1
ATOM 1307 N N . SER A 1 181 ? -18.307 5.759 33.611 1.00 74.56 181 SER A N 1
ATOM 1308 C CA . SER A 1 181 ? -17.276 6.582 32.967 1.00 74.56 181 SER A CA 1
ATOM 1309 C C . SER A 1 181 ? -16.183 5.726 32.325 1.00 74.56 181 SER A C 1
ATOM 1311 O O . SER A 1 181 ? -15.765 6.017 31.205 1.00 74.56 181 SER A O 1
ATOM 1313 N N . ALA A 1 182 ? -15.763 4.646 32.990 1.00 71.25 182 ALA A N 1
ATOM 1314 C CA . ALA A 1 182 ? -14.819 3.684 32.432 1.00 71.25 182 ALA A CA 1
ATOM 1315 C C . ALA A 1 182 ? -15.393 2.977 31.191 1.00 71.25 182 ALA A C 1
ATOM 1317 O O . ALA A 1 182 ? -14.699 2.875 30.183 1.00 71.25 182 ALA A O 1
ATOM 1318 N N . GLU A 1 183 ? -16.667 2.575 31.215 1.00 72.12 183 GLU A N 1
ATOM 1319 C CA . GLU A 1 183 ? -17.354 1.965 30.065 1.00 72.12 183 GLU A CA 1
ATOM 1320 C C . GLU A 1 183 ? -17.468 2.923 28.879 1.00 72.12 183 GLU A C 1
ATOM 1322 O O . GLU A 1 183 ? -17.142 2.553 27.752 1.00 72.12 183 GLU A O 1
ATOM 1327 N N . ARG A 1 184 ? -17.864 4.182 29.114 1.00 75.88 184 ARG A N 1
ATOM 1328 C CA . ARG A 1 184 ? -17.854 5.211 28.059 1.00 75.88 184 ARG A CA 1
ATOM 1329 C C . ARG A 1 184 ? -16.452 5.411 27.490 1.00 75.88 184 ARG A C 1
ATOM 1331 O O . ARG A 1 184 ? -16.309 5.572 26.280 1.00 75.88 184 ARG A O 1
ATOM 1338 N N . GLY A 1 185 ? -15.434 5.381 28.351 1.00 78.75 185 GLY A N 1
ATOM 1339 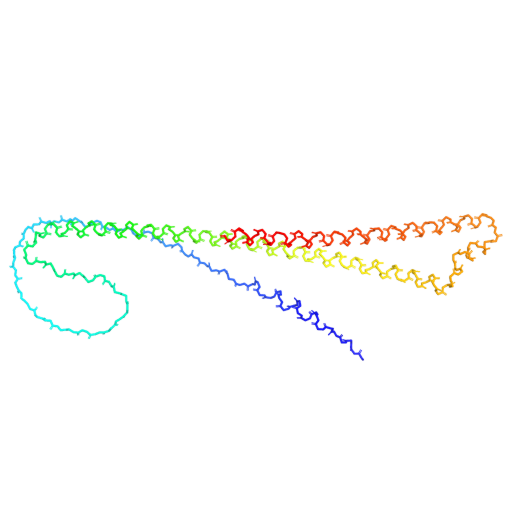C CA . GLY A 1 185 ? -14.029 5.451 27.956 1.00 78.75 185 GLY A CA 1
ATOM 1340 C C . GLY A 1 185 ? -13.556 4.242 27.146 1.00 78.75 185 GLY A C 1
ATOM 1341 O O . GLY A 1 185 ? -12.705 4.400 26.277 1.00 78.75 185 GLY A O 1
ATOM 1342 N N . LEU A 1 186 ? -14.098 3.048 27.398 1.00 73.81 186 LEU A N 1
ATOM 1343 C CA . LEU A 1 186 ? -13.817 1.847 26.611 1.00 73.81 186 LEU A CA 1
ATOM 1344 C C . LEU A 1 186 ? -14.464 1.956 25.225 1.00 73.81 186 LEU A C 1
ATOM 1346 O O . LEU A 1 186 ? -13.775 1.849 24.217 1.00 73.81 186 LEU A O 1
ATOM 1350 N N . VAL A 1 187 ? -15.761 2.284 25.167 1.00 78.31 187 VAL A N 1
ATOM 1351 C CA . VAL A 1 187 ? -16.513 2.432 23.907 1.00 78.31 187 VAL A CA 1
ATOM 1352 C C . VAL A 1 187 ? -15.901 3.503 23.003 1.00 78.31 187 VAL A C 1
ATOM 1354 O O . VAL A 1 187 ? -15.770 3.291 21.795 1.00 78.31 187 VAL A O 1
ATOM 1357 N N . SER A 1 188 ? -15.502 4.650 23.563 1.00 80.88 188 SER A N 1
ATOM 1358 C CA . SER A 1 188 ? -14.863 5.712 22.779 1.00 80.88 188 SER A CA 1
ATOM 1359 C C . SER A 1 188 ? -13.521 5.265 22.196 1.00 80.88 188 SER A C 1
ATOM 1361 O O . SER A 1 188 ? -13.238 5.560 21.034 1.00 80.88 188 SER A O 1
ATOM 1363 N N . ARG A 1 189 ? -12.734 4.501 22.963 1.00 74.06 189 ARG A N 1
ATOM 1364 C CA . ARG A 1 189 ? -11.447 3.942 22.538 1.00 74.06 189 ARG A CA 1
ATOM 1365 C C . ARG A 1 189 ? -11.630 2.911 21.429 1.00 74.06 189 ARG A C 1
ATOM 1367 O O . ARG A 1 189 ? -11.026 3.060 20.375 1.00 74.06 189 ARG A O 1
ATOM 1374 N N . THR A 1 190 ? -12.562 1.973 21.591 1.00 67.75 190 THR A N 1
ATOM 1375 C CA . THR A 1 190 ? -12.933 0.992 20.559 1.00 67.75 190 THR A CA 1
ATOM 1376 C C . THR A 1 190 ? -13.358 1.672 19.249 1.00 67.75 190 THR A C 1
ATOM 1378 O O . THR A 1 190 ? -12.971 1.248 18.159 1.00 67.75 190 THR A O 1
ATOM 1381 N N . ALA A 1 191 ? -14.142 2.753 19.328 1.00 73.06 191 ALA A N 1
ATOM 1382 C CA . ALA A 1 191 ? -14.573 3.508 18.151 1.00 73.06 191 ALA A CA 1
ATOM 1383 C C . ALA A 1 191 ? -13.438 4.315 17.492 1.00 73.06 191 ALA A C 1
ATOM 1385 O O . ALA A 1 191 ? -13.512 4.599 16.293 1.00 73.06 191 ALA A O 1
ATOM 1386 N N . ALA A 1 192 ? -12.423 4.725 18.255 1.00 80.88 192 ALA A N 1
ATOM 1387 C CA . ALA A 1 192 ? -11.226 5.376 17.730 1.00 80.88 192 ALA A CA 1
ATOM 1388 C C . ALA A 1 192 ? -10.301 4.359 17.045 1.00 80.88 192 ALA A C 1
ATOM 1390 O O . ALA A 1 192 ? -9.912 4.577 15.902 1.00 80.88 192 ALA A O 1
ATOM 1391 N N . GLU A 1 193 ? -10.046 3.216 17.684 1.00 74.69 193 GLU A N 1
ATOM 1392 C CA . GLU A 1 193 ? -9.223 2.130 17.134 1.00 74.69 193 GLU A CA 1
ATOM 1393 C C . GLU A 1 193 ? -9.793 1.584 15.821 1.00 74.69 193 GLU A C 1
ATOM 1395 O O . GLU A 1 193 ? -9.054 1.353 14.865 1.00 74.69 193 GLU A O 1
ATOM 1400 N N . ARG A 1 194 ? -11.122 1.440 15.722 1.00 76.75 194 ARG A N 1
ATOM 1401 C CA . ARG A 1 194 ? -11.770 1.042 14.465 1.00 76.75 194 ARG A CA 1
ATOM 1402 C C . ARG A 1 194 ? -11.536 2.059 13.345 1.00 76.75 194 ARG A C 1
ATOM 1404 O O . ARG A 1 194 ? -11.227 1.663 12.226 1.00 76.75 194 ARG A O 1
ATOM 1411 N N . ARG A 1 195 ? -11.665 3.356 13.643 1.00 82.94 195 ARG A N 1
ATOM 1412 C CA . ARG A 1 195 ? -11.410 4.428 12.668 1.00 82.94 195 ARG A CA 1
ATOM 1413 C C . ARG A 1 195 ? -9.948 4.459 12.230 1.00 82.94 195 ARG A C 1
ATOM 1415 O O . ARG A 1 195 ? -9.681 4.663 11.053 1.00 82.94 195 ARG A O 1
ATOM 1422 N N . GLU A 1 196 ? -9.018 4.218 13.150 1.00 79.81 196 GLU A N 1
ATOM 1423 C CA . GLU A 1 196 ? -7.592 4.101 12.833 1.00 79.81 196 GLU A CA 1
ATOM 1424 C C . GLU A 1 196 ? -7.318 2.902 11.913 1.00 79.81 196 GLU A C 1
ATOM 1426 O O . GLU A 1 196 ? -6.625 3.045 10.909 1.00 79.81 196 GLU A O 1
ATOM 1431 N N . ALA A 1 197 ? -7.913 1.738 12.196 1.00 69.81 197 ALA A N 1
ATOM 1432 C CA . ALA A 1 197 ? -7.770 0.554 11.352 1.00 69.81 197 ALA A CA 1
ATOM 1433 C C . ALA A 1 197 ? -8.343 0.763 9.936 1.00 69.81 197 ALA A C 1
ATOM 1435 O O . ALA A 1 197 ? -7.714 0.369 8.954 1.00 69.81 197 ALA A O 1
ATOM 1436 N N . GLU A 1 198 ? -9.512 1.402 9.819 1.00 80.19 198 GLU A N 1
ATOM 1437 C CA . GLU A 1 198 ? -10.124 1.755 8.530 1.00 80.19 198 GLU A CA 1
ATOM 1438 C C . GLU A 1 198 ? -9.263 2.771 7.754 1.00 80.19 198 GLU A C 1
ATOM 1440 O O . GLU A 1 198 ? -9.073 2.619 6.546 1.00 80.19 198 GLU A O 1
ATOM 1445 N N . ALA A 1 199 ? -8.674 3.757 8.442 1.00 81.62 199 ALA A N 1
ATOM 1446 C CA . ALA A 1 199 ? -7.772 4.735 7.835 1.00 81.62 199 ALA A CA 1
ATOM 1447 C C . ALA A 1 199 ? -6.469 4.100 7.321 1.00 81.62 199 ALA A C 1
ATOM 1449 O O . ALA A 1 199 ? -6.045 4.405 6.209 1.00 81.62 199 ALA A O 1
ATOM 1450 N N . LEU A 1 200 ? -5.863 3.183 8.087 1.00 78.69 200 LEU A N 1
ATOM 1451 C CA . LEU A 1 200 ? -4.662 2.452 7.663 1.00 78.69 200 LEU A CA 1
ATOM 1452 C C . LEU A 1 200 ? -4.925 1.605 6.409 1.00 78.69 200 LEU A C 1
ATOM 1454 O O . LEU A 1 200 ? -4.102 1.582 5.496 1.00 78.69 200 LEU A O 1
ATOM 1458 N N . LEU A 1 201 ? -6.085 0.944 6.334 1.00 79.06 201 LEU A N 1
ATOM 1459 C CA . LEU A 1 201 ? -6.481 0.169 5.156 1.00 79.06 201 LEU A CA 1
ATOM 1460 C C . LEU A 1 201 ? -6.661 1.066 3.918 1.00 79.06 201 LEU A C 1
ATOM 1462 O O . LEU A 1 201 ? -6.199 0.722 2.827 1.00 79.06 201 LEU A O 1
ATOM 1466 N N . ALA A 1 202 ? -7.329 2.211 4.081 1.00 84.62 202 ALA A N 1
ATOM 1467 C CA . ALA A 1 202 ? -7.542 3.169 3.000 1.00 84.62 202 ALA A CA 1
ATOM 1468 C C . ALA A 1 202 ? -6.216 3.751 2.485 1.00 84.62 202 ALA A C 1
ATOM 1470 O O . ALA A 1 202 ? -6.002 3.797 1.275 1.00 84.62 202 ALA A O 1
ATOM 1471 N N . ASP A 1 203 ? -5.306 4.121 3.389 1.00 82.06 203 ASP A N 1
ATOM 1472 C CA . ASP A 1 203 ? -3.983 4.647 3.045 1.00 82.06 203 ASP A CA 1
ATOM 1473 C C . ASP A 1 203 ? -3.111 3.608 2.321 1.00 82.06 203 ASP A C 1
ATOM 1475 O O . ASP A 1 203 ? -2.528 3.901 1.277 1.00 82.06 203 ASP A O 1
ATOM 1479 N N . ALA A 1 204 ? -3.090 2.360 2.802 1.00 73.94 204 ALA A N 1
ATOM 1480 C CA . ALA A 1 204 ? -2.383 1.270 2.130 1.00 73.94 204 ALA A CA 1
ATOM 1481 C C . ALA A 1 204 ? -2.929 1.009 0.712 1.00 73.94 204 ALA A C 1
ATOM 1483 O O . ALA A 1 204 ? -2.159 0.763 -0.219 1.00 73.94 204 ALA A O 1
ATOM 1484 N N . THR A 1 205 ? -4.251 1.105 0.528 1.00 80.50 205 THR A N 1
ATOM 1485 C CA . THR A 1 205 ? -4.891 0.952 -0.789 1.00 80.50 205 THR A CA 1
ATOM 1486 C C . THR A 1 205 ? -4.525 2.114 -1.716 1.00 80.50 205 THR A C 1
ATOM 1488 O O . THR A 1 205 ? -4.110 1.882 -2.847 1.00 80.50 205 THR A O 1
ATOM 1491 N N . ALA A 1 206 ? -4.573 3.354 -1.221 1.00 86.06 206 ALA A N 1
ATOM 1492 C CA . ALA A 1 206 ? -4.193 4.536 -1.991 1.00 86.06 206 ALA A CA 1
ATOM 1493 C C . ALA A 1 206 ? -2.715 4.511 -2.416 1.00 86.06 206 ALA A C 1
ATOM 1495 O O . ALA A 1 206 ? -2.399 4.834 -3.562 1.00 86.06 206 ALA A O 1
ATOM 1496 N N . ARG A 1 207 ? -1.806 4.082 -1.527 1.00 80.56 207 ARG A N 1
ATOM 1497 C CA . ARG A 1 207 ? -0.379 3.908 -1.852 1.00 80.56 207 ARG A CA 1
ATOM 1498 C C . ARG A 1 207 ? -0.165 2.862 -2.945 1.00 80.56 207 ARG A C 1
ATOM 1500 O O . ARG A 1 207 ? 0.652 3.078 -3.839 1.00 80.56 207 ARG A O 1
ATOM 1507 N N . ARG A 1 208 ? -0.914 1.755 -2.909 1.00 79.81 208 ARG A N 1
ATOM 1508 C CA . ARG A 1 208 ? -0.881 0.743 -3.973 1.00 79.81 208 ARG A CA 1
ATOM 1509 C C . ARG A 1 208 ? -1.343 1.329 -5.308 1.00 79.81 208 ARG A C 1
ATOM 1511 O O . ARG A 1 208 ? -0.634 1.187 -6.298 1.00 79.81 208 ARG A O 1
ATOM 1518 N N . ASP A 1 209 ? -2.482 2.014 -5.327 1.00 84.38 209 ASP A N 1
ATOM 1519 C CA . ASP A 1 209 ? -3.057 2.554 -6.563 1.00 84.38 209 ASP A CA 1
ATOM 1520 C C . ASP A 1 209 ? -2.156 3.654 -7.175 1.00 84.38 209 ASP A C 1
ATOM 1522 O O . ASP A 1 209 ? -1.983 3.724 -8.391 1.00 84.38 209 ASP A O 1
ATOM 1526 N N . GLN A 1 210 ? -1.489 4.472 -6.348 1.00 84.12 210 GLN A N 1
ATOM 1527 C CA . GLN A 1 210 ? -0.473 5.428 -6.817 1.00 84.12 210 GLN A CA 1
ATOM 1528 C C . GLN A 1 210 ? 0.753 4.741 -7.426 1.00 84.12 210 GLN A C 1
ATOM 1530 O O . GLN A 1 210 ? 1.278 5.211 -8.436 1.00 84.12 210 GLN A O 1
ATOM 1535 N N . ALA A 1 211 ? 1.212 3.638 -6.831 1.00 77.56 211 ALA A N 1
ATOM 1536 C CA . ALA A 1 211 ? 2.326 2.871 -7.374 1.00 77.56 211 ALA A CA 1
ATOM 1537 C C . ALA A 1 211 ? 1.973 2.247 -8.735 1.00 77.56 211 ALA A C 1
ATOM 1539 O O . ALA A 1 211 ? 2.821 2.231 -9.621 1.00 77.56 211 ALA A O 1
ATOM 1540 N N . GLU A 1 212 ? 0.729 1.792 -8.929 1.00 81.31 212 GLU A N 1
ATOM 1541 C CA . GLU A 1 212 ? 0.247 1.286 -10.224 1.00 81.31 212 GLU A CA 1
ATOM 1542 C C . GLU A 1 212 ? 0.225 2.387 -11.296 1.00 81.31 212 GLU A C 1
ATOM 1544 O O . GLU A 1 212 ? 0.688 2.161 -12.413 1.00 81.31 212 GLU A O 1
ATOM 1549 N N . LEU A 1 213 ? -0.214 3.604 -10.953 1.00 90.62 213 LEU A N 1
ATOM 1550 C CA . LEU A 1 213 ? -0.214 4.744 -11.880 1.00 90.62 213 LEU A CA 1
ATOM 1551 C C . LEU A 1 213 ? 1.191 5.197 -12.297 1.00 90.62 213 LEU A C 1
ATOM 1553 O O . LEU A 1 213 ? 1.356 5.696 -13.401 1.00 90.62 213 LEU A O 1
ATOM 1557 N N . GLN A 1 214 ? 2.203 5.039 -11.441 1.00 83.25 214 GLN A N 1
ATOM 1558 C CA . GLN A 1 214 ? 3.590 5.386 -11.781 1.00 83.25 214 GLN A CA 1
ATOM 1559 C C . GLN A 1 214 ? 4.275 4.348 -12.684 1.00 83.25 214 GLN A C 1
ATOM 1561 O O . GLN A 1 214 ? 5.347 4.628 -13.221 1.00 83.25 214 GLN A O 1
ATOM 1566 N N . MET A 1 215 ? 3.698 3.150 -12.826 1.00 71.75 215 MET A N 1
ATOM 1567 C CA . MET A 1 215 ? 4.225 2.091 -13.696 1.00 71.75 215 MET A CA 1
ATOM 1568 C C . MET A 1 215 ? 3.626 2.108 -15.112 1.00 71.75 215 MET A C 1
ATOM 1570 O O . MET A 1 215 ? 4.110 1.361 -15.966 1.00 71.75 215 MET A O 1
ATOM 1574 N N . HIS A 1 216 ? 2.601 2.928 -15.356 1.00 75.50 216 HIS A N 1
ATOM 1575 C CA . HIS A 1 216 ? 1.941 3.108 -16.651 1.00 75.50 216 HIS A CA 1
ATOM 1576 C C . HIS A 1 216 ? 2.346 4.428 -17.311 1.00 75.50 216 HIS A C 1
ATOM 1578 O O . HIS A 1 216 ? 2.491 4.412 -18.555 1.00 75.50 216 HIS A O 1
#

Secondary structure (DSSP, 8-state):
------THHHHHTTSTTSS------------PPPPPPP--------------------S------PPPPTT--HHHHHHHHHHHHHHHHHHHHHHHHHHHHHHHHHHHHHHHHHHHHHHHHHHHHHHHHHHHHHHHHHHHHHHHHHHHHHT-TTHHHHHHHT-SSHHHHHHHHHHHHHHHHHHHHHHHHHHHHHHHHHHHHHHHHHHHHHHHHHT-

Sequence (216 aa):
MLPRLTSHRRRLLATALCAAGLALSLSAGGAAAVPTPANPCPQNPLGAGGPPARTTPAPGRAPGLAPPAAGSDPCADLRAAQQRAGQVDDMLSARKADLASARAQLAALGRSVATLRDEVARDTARHEEVMGRWRQDHDLLARQVRERYVAGGEGFVAYLVSADSFGNLLDRAVSVGRVVSAERGLVSRTAAERREAEALLADATARRDQAELQMH

Foldseek 3Di:
DDDDDDPPVVVVVVPPPPPDDDDDDDDDDDDDDDDDDDDDDDDDDDDDDDDDDDDDDDDDDDPPPDPDDPPDDVVVVVVVVVVVVVVVVVVVVVVVVVVVVVVVVVVVVVVVVVVLVVVVVVLVVVLVVLVVVLVVLVVVLVVVVVVCVVCPVCNLVVCLVPQPDPVSNVVSVVVVVVVVVVNVVSVVVSVVSVVVNVVSVVVSVVVVVVVVVVVD

Radius of gyration: 41.01 Å; chains: 1; bounding box: 83×42×116 Å